Protein AF-A0A963ED07-F1 (afdb_monomer)

Foldseek 3Di:
DKWKWKAALPPQQTPDTDPVNCVVQVDDPVVSRVDHVCVFFVVDDPVRVNVVCVCQVVPVDQKDWDWGWTAHPVRDIFIKIKIWGWDDDPPDHIMIMIIIDGCVVVVVVVVVVVVVVVVQQDLDWDWDADPVQATQFTYPNVCVVVVDDGVRRHRHHPCVQDDPPDDPVVVVVQVVCCVPPVDDDDDDDGD

Secondary structure (DSSP, 8-state):
--EEEEE-TTT--EEEE-HHHHHHH---HHHHTT--HHHH-TT--HHHHHHHHHHHHTTS-S-EEEEEEEE-TTS-EEEEEEEEEEE--TTS--EEEEEEEE-HHHHHHHHHHHHHHHHHTSSS--EEE-TTS-EEEE-HHHHHHH---HHHHTTS-GGGG--TTS-HHHHHHHHHHHHHHS---------

Structure (mmCIF, N/CA/C/O backbone):
data_AF-A0A963ED07-F1
#
_entry.id   AF-A0A963ED07-F1
#
loop_
_atom_site.group_PDB
_atom_site.id
_atom_site.type_symbol
_atom_site.label_atom_id
_atom_site.label_alt_id
_atom_site.label_comp_id
_atom_site.label_asym_id
_atom_site.label_entity_id
_atom_site.label_seq_id
_atom_site.pdbx_PDB_ins_code
_atom_site.Cartn_x
_atom_site.Cartn_y
_atom_site.Cartn_z
_atom_site.occupancy
_atom_site.B_iso_or_equiv
_atom_site.auth_seq_id
_atom_site.auth_comp_id
_atom_site.auth_asym_id
_atom_site.auth_atom_id
_atom_site.pdbx_PDB_model_num
ATOM 1 N N . MET A 1 1 ? -12.516 2.487 -5.649 1.00 64.88 1 MET A N 1
ATOM 2 C CA . MET A 1 1 ? -13.365 3.190 -4.668 1.00 64.88 1 MET A CA 1
ATOM 3 C C . MET A 1 1 ? -12.489 3.410 -3.460 1.00 64.88 1 MET A C 1
ATOM 5 O O . MET A 1 1 ? -11.793 2.474 -3.087 1.00 64.88 1 MET A O 1
ATOM 9 N N . ASP A 1 2 ? -12.457 4.619 -2.923 1.00 86.62 2 ASP A N 1
ATOM 10 C CA . ASP A 1 2 ? -11.556 4.929 -1.817 1.00 86.62 2 ASP A CA 1
ATOM 11 C C . ASP A 1 2 ? -11.943 4.148 -0.561 1.00 86.62 2 ASP A C 1
ATOM 13 O O . ASP A 1 2 ? -13.135 3.975 -0.287 1.00 86.62 2 ASP A O 1
ATOM 17 N N . SER A 1 3 ? -10.954 3.663 0.190 1.00 97.25 3 SER A N 1
ATOM 18 C CA . SER A 1 3 ? -11.194 2.868 1.396 1.00 97.25 3 SER A CA 1
ATOM 19 C C . SER A 1 3 ? -11.060 3.747 2.629 1.00 97.25 3 SER A C 1
ATOM 21 O O . SER A 1 3 ? -10.014 4.350 2.856 1.00 97.25 3 SER A O 1
ATOM 23 N N . ILE A 1 4 ? -12.129 3.830 3.418 1.00 98.19 4 ILE A N 1
ATOM 24 C CA . ILE A 1 4 ? -12.178 4.643 4.635 1.00 98.19 4 ILE A CA 1
ATOM 25 C C . ILE A 1 4 ? -12.419 3.728 5.824 1.00 98.19 4 ILE A C 1
ATOM 27 O O . ILE A 1 4 ? -13.378 2.951 5.822 1.00 98.19 4 ILE A O 1
ATOM 31 N N . PHE A 1 5 ? -11.587 3.876 6.851 1.00 98.31 5 PHE A N 1
ATOM 32 C CA . PHE A 1 5 ? -11.759 3.211 8.135 1.00 98.31 5 PHE A CA 1
ATOM 33 C C . PHE A 1 5 ? -11.753 4.261 9.243 1.00 98.31 5 PHE A C 1
ATOM 35 O O . PHE A 1 5 ? -10.952 5.195 9.219 1.00 98.31 5 PHE A O 1
ATOM 42 N N . MET A 1 6 ? -12.622 4.098 10.236 1.00 98.31 6 MET A N 1
ATOM 43 C CA . MET A 1 6 ? -12.549 4.867 11.473 1.00 98.31 6 MET A CA 1
ATOM 44 C C . MET A 1 6 ? -12.528 3.926 12.665 1.00 98.31 6 MET A C 1
ATOM 46 O O . MET A 1 6 ? -13.272 2.939 12.710 1.00 98.31 6 MET A O 1
ATOM 50 N N . PHE A 1 7 ? -11.655 4.223 13.619 1.00 98.12 7 PHE A N 1
ATOM 51 C CA . PHE A 1 7 ? -11.459 3.383 14.789 1.00 98.12 7 PHE A CA 1
ATOM 52 C C . PHE A 1 7 ? -11.243 4.196 16.056 1.00 98.12 7 PHE A C 1
ATOM 54 O O . PHE A 1 7 ? -10.775 5.337 16.039 1.00 98.12 7 PHE A O 1
ATOM 61 N N . ASP A 1 8 ? -11.633 3.576 17.158 1.00 97.38 8 ASP A N 1
ATOM 62 C CA . ASP A 1 8 ? -11.578 4.148 18.491 1.00 97.38 8 ASP A CA 1
ATOM 63 C C . ASP A 1 8 ? -10.117 4.259 18.976 1.00 97.38 8 ASP A C 1
ATOM 65 O O . ASP A 1 8 ? -9.338 3.314 18.813 1.00 97.38 8 ASP A O 1
ATOM 69 N N . PRO A 1 9 ? -9.700 5.395 19.557 1.00 95.62 9 PRO A N 1
ATOM 70 C CA . PRO A 1 9 ? -8.303 5.625 19.904 1.00 95.62 9 PRO A CA 1
ATOM 71 C C . PRO A 1 9 ? -7.829 4.798 21.102 1.00 95.62 9 PRO A C 1
ATOM 73 O O . PRO A 1 9 ? -6.629 4.543 21.233 1.00 95.62 9 PRO A O 1
ATOM 76 N N . GLU A 1 10 ? -8.741 4.342 21.964 1.00 93.38 10 GLU A N 1
ATOM 77 C CA . GLU A 1 10 ? -8.400 3.548 23.139 1.00 93.38 10 GLU A CA 1
ATOM 78 C C . GLU A 1 10 ? -8.313 2.059 22.798 1.00 93.38 10 GLU A C 1
ATOM 80 O O . GLU A 1 10 ? -7.277 1.428 23.017 1.00 93.38 10 GLU A O 1
ATOM 85 N N . THR A 1 11 ? -9.366 1.506 22.211 1.00 96.06 11 THR A N 1
ATOM 86 C CA . THR A 1 11 ? -9.524 0.077 21.917 1.00 96.06 11 THR A CA 1
ATOM 87 C C . THR A 1 11 ? -8.963 -0.335 20.558 1.00 96.06 11 THR A C 1
ATOM 89 O O . THR A 1 11 ? -8.733 -1.522 20.334 1.00 96.06 11 THR A O 1
ATOM 92 N N . LEU A 1 12 ? -8.743 0.624 19.650 1.00 96.75 12 LEU A N 1
ATOM 93 C CA . LEU A 1 12 ? -8.421 0.414 18.231 1.00 96.75 12 LEU A CA 1
ATOM 94 C C . LEU A 1 12 ? -9.496 -0.328 17.437 1.00 96.75 12 LEU A C 1
ATOM 96 O O . LEU A 1 12 ? -9.247 -0.693 16.287 1.00 96.75 12 LEU A O 1
ATOM 100 N N . LYS A 1 13 ? -10.676 -0.569 18.014 1.00 97.94 13 LYS A N 1
ATOM 101 C CA . LYS A 1 13 ? -11.754 -1.236 17.292 1.00 97.94 13 LYS A CA 1
ATOM 102 C C . LYS A 1 13 ? -12.310 -0.322 16.218 1.00 97.94 13 LYS A C 1
ATOM 104 O O . LYS A 1 13 ? -12.558 0.861 16.468 1.00 97.94 13 LYS A O 1
ATOM 109 N N . PHE A 1 14 ? -12.533 -0.881 15.035 1.00 98.50 14 PHE A N 1
ATOM 110 C CA . PHE A 1 14 ? -13.292 -0.180 14.015 1.00 98.50 14 PHE A CA 1
ATOM 111 C C . PHE A 1 14 ? -14.728 0.017 14.493 1.00 98.50 14 PHE A C 1
ATOM 113 O O . PHE A 1 14 ? -15.356 -0.909 15.002 1.00 98.50 14 PHE A O 1
ATOM 120 N N . PHE A 1 15 ? -15.248 1.220 14.291 1.00 97.81 15 PHE A N 1
ATOM 121 C CA . PHE A 1 15 ? -16.669 1.524 14.477 1.00 97.81 15 PHE A CA 1
ATOM 122 C C . PHE A 1 15 ? -17.326 1.991 13.173 1.00 97.81 15 PHE A C 1
ATOM 124 O O . PHE A 1 15 ? -18.547 2.107 13.094 1.00 97.81 15 PHE A O 1
ATOM 131 N N . TYR A 1 16 ? -16.523 2.264 12.141 1.00 98.06 16 TYR A N 1
ATOM 132 C CA . TYR A 1 16 ? -17.004 2.579 10.806 1.00 98.06 16 TYR A CA 1
ATOM 133 C C . TYR A 1 16 ? -16.012 2.106 9.746 1.00 98.06 16 TYR A C 1
ATOM 135 O O . TYR A 1 16 ? -14.801 2.297 9.865 1.00 98.06 16 TYR A O 1
ATOM 143 N N . VAL A 1 17 ? -16.552 1.525 8.678 1.00 98.25 17 VAL A N 1
ATOM 144 C CA . VAL A 1 17 ? -15.843 1.220 7.436 1.00 98.25 17 VAL A CA 1
ATOM 145 C C . VAL A 1 17 ? -16.786 1.480 6.273 1.00 98.25 17 VAL A C 1
ATOM 147 O O . VAL A 1 17 ? -17.980 1.184 6.362 1.00 98.25 17 VAL A O 1
ATOM 150 N N . ASN A 1 18 ? -16.275 2.034 5.178 1.00 97.75 18 ASN A N 1
ATOM 151 C CA . ASN A 1 18 ? -17.092 2.201 3.981 1.00 97.75 18 ASN A CA 1
ATOM 152 C C . ASN A 1 18 ? -17.094 0.928 3.110 1.00 97.75 18 ASN A C 1
ATOM 154 O O . ASN A 1 18 ? -16.378 -0.044 3.359 1.00 97.75 18 ASN A O 1
ATOM 158 N N . GLN A 1 19 ? -17.901 0.938 2.046 1.00 97.38 19 GLN A N 1
ATOM 159 C CA . GLN A 1 19 ? -17.969 -0.181 1.103 1.00 97.38 19 GLN A CA 1
ATOM 160 C C . GLN A 1 19 ? -16.626 -0.457 0.410 1.00 97.38 19 GLN A C 1
ATOM 162 O O . GLN A 1 19 ? -16.290 -1.622 0.205 1.00 97.38 19 GLN A O 1
ATOM 167 N N . GLY A 1 20 ? -15.855 0.590 0.091 1.00 97.19 20 GLY A N 1
ATOM 168 C CA . GLY A 1 20 ? -14.522 0.457 -0.503 1.00 97.19 20 GLY A CA 1
ATOM 169 C C . GLY A 1 20 ? -13.573 -0.336 0.395 1.00 97.19 20 GLY A C 1
ATOM 170 O O . GLY A 1 20 ? -12.994 -1.321 -0.052 1.00 97.19 20 GLY A O 1
ATOM 171 N N . ALA A 1 21 ? -13.521 0.008 1.684 1.00 97.62 21 ALA A N 1
ATOM 172 C CA . ALA A 1 21 ? -12.741 -0.700 2.691 1.00 97.62 21 ALA A CA 1
ATOM 173 C C . ALA A 1 21 ? -13.137 -2.179 2.793 1.00 97.62 21 ALA A C 1
ATOM 175 O O . ALA A 1 21 ? -12.273 -3.052 2.731 1.00 97.62 21 ALA A O 1
ATOM 176 N N . MET A 1 22 ? -14.437 -2.486 2.874 1.00 97.62 22 MET A N 1
ATOM 177 C CA . MET A 1 22 ? -14.906 -3.879 2.923 1.00 97.62 22 MET A CA 1
ATOM 178 C C . MET A 1 22 ? -14.526 -4.672 1.668 1.00 97.62 22 MET A C 1
ATOM 180 O O . MET A 1 22 ? -14.114 -5.823 1.776 1.00 97.62 22 MET A O 1
ATOM 184 N N . GLN A 1 23 ? -14.625 -4.067 0.482 1.00 96.81 23 GLN A N 1
ATOM 185 C CA . GLN A 1 23 ? -14.197 -4.700 -0.769 1.00 96.81 23 GLN A CA 1
ATOM 186 C C . GLN A 1 23 ? -12.681 -4.908 -0.818 1.00 96.81 23 GLN A C 1
ATOM 188 O O . GLN A 1 23 ? -12.229 -5.937 -1.312 1.00 96.81 23 GLN A O 1
ATOM 193 N N . GLN A 1 24 ? -11.907 -3.960 -0.286 1.00 96.25 24 GLN A N 1
ATOM 194 C CA . GLN A 1 24 ? -10.451 -4.040 -0.241 1.00 96.25 24 GLN A CA 1
ATOM 195 C C . GLN A 1 24 ? -9.970 -5.175 0.665 1.00 96.25 24 GLN A C 1
ATOM 197 O O . GLN A 1 24 ? -9.063 -5.898 0.276 1.00 96.25 24 GLN A O 1
ATOM 202 N N . VAL A 1 25 ? -10.547 -5.356 1.860 1.00 97.19 25 VAL A N 1
ATOM 203 C CA . VAL A 1 25 ? -10.058 -6.368 2.821 1.00 97.19 25 VAL A CA 1
ATOM 204 C C . VAL A 1 25 ? -10.880 -7.661 2.853 1.00 97.19 25 VAL A C 1
ATOM 206 O O . VAL A 1 25 ? -10.418 -8.664 3.394 1.00 97.19 25 VAL A O 1
ATOM 209 N N . GLY A 1 26 ? -12.072 -7.681 2.257 1.00 97.75 26 GLY A N 1
ATOM 210 C CA . GLY A 1 26 ? -12.900 -8.883 2.094 1.00 97.75 26 GLY A CA 1
ATOM 211 C C . GLY A 1 26 ? -13.647 -9.350 3.341 1.00 97.75 26 GLY A C 1
ATOM 212 O O . GLY A 1 26 ? -14.193 -10.456 3.349 1.00 97.75 26 GLY A O 1
ATOM 213 N N . TYR A 1 27 ? -13.655 -8.546 4.400 1.00 98.25 27 TYR A N 1
ATOM 214 C CA . TYR A 1 27 ? -14.428 -8.807 5.611 1.00 98.25 27 TYR A CA 1
ATOM 215 C C . TYR A 1 27 ? -15.801 -8.146 5.514 1.00 98.25 27 TYR A C 1
ATOM 217 O O . TYR A 1 27 ? -15.957 -7.070 4.933 1.00 98.25 27 TYR A O 1
ATOM 225 N N . SER A 1 28 ? -16.803 -8.800 6.096 1.00 98.19 28 SER A N 1
ATOM 226 C CA . SER A 1 28 ? -18.133 -8.208 6.249 1.00 98.19 28 SER A CA 1
ATOM 227 C C . SER A 1 28 ? -18.112 -7.053 7.254 1.00 98.19 28 SER A C 1
ATOM 229 O O . SER A 1 28 ? -17.201 -6.951 8.077 1.00 98.19 28 SER A O 1
ATOM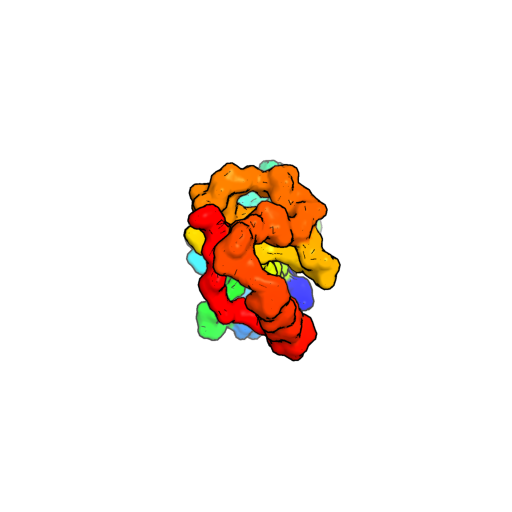 231 N N . PHE A 1 29 ? -19.136 -6.197 7.217 1.00 97.88 29 PHE A N 1
ATOM 232 C CA . PHE A 1 29 ? -19.271 -5.094 8.169 1.00 97.88 29 PHE A CA 1
ATOM 233 C C . PHE A 1 29 ? -19.230 -5.589 9.624 1.00 97.88 29 PHE A C 1
ATOM 235 O O . PHE A 1 29 ? -18.446 -5.079 10.420 1.00 97.88 29 PHE A O 1
ATOM 242 N N . ASP A 1 30 ? -20.005 -6.629 9.946 1.00 98.19 30 ASP A N 1
ATOM 243 C CA . ASP A 1 30 ? -20.092 -7.182 11.304 1.00 98.19 30 ASP A CA 1
ATOM 244 C C . ASP A 1 30 ? -18.748 -7.723 11.805 1.00 98.19 30 ASP A C 1
ATOM 246 O O . ASP A 1 30 ? -18.384 -7.516 12.963 1.00 98.19 30 ASP A O 1
ATOM 250 N N . GLU A 1 31 ? -17.980 -8.374 10.926 1.00 98.31 31 GLU A N 1
ATOM 251 C CA . GLU A 1 31 ? -16.619 -8.813 11.241 1.00 98.31 31 GLU A CA 1
ATOM 252 C C . GLU A 1 31 ? -15.710 -7.610 11.497 1.00 98.31 31 GLU A C 1
ATOM 254 O O . GLU A 1 31 ? -15.028 -7.571 12.520 1.00 98.31 31 GLU A O 1
ATOM 259 N N . MET A 1 32 ? -15.752 -6.599 10.621 1.00 98.31 32 MET A N 1
ATOM 260 C CA . MET A 1 32 ? -14.931 -5.396 10.755 1.00 98.31 32 MET A CA 1
ATOM 261 C C . MET A 1 32 ? -15.184 -4.669 12.077 1.00 98.31 32 MET A C 1
ATOM 263 O O . MET A 1 32 ? -14.223 -4.250 12.714 1.00 98.31 32 MET A O 1
ATOM 267 N N . MET A 1 33 ? -16.430 -4.585 12.553 1.00 98.25 33 MET A N 1
ATOM 268 C CA . MET A 1 33 ? -16.757 -3.944 13.841 1.00 98.25 33 MET A CA 1
ATOM 269 C C . MET A 1 33 ? -16.190 -4.681 15.068 1.00 98.25 33 MET A C 1
ATOM 271 O O . MET A 1 33 ? -16.155 -4.136 16.172 1.00 98.25 33 MET A O 1
ATOM 275 N N . GLN A 1 34 ? -15.734 -5.927 14.907 1.00 97.94 34 GLN A N 1
ATOM 276 C CA . GLN A 1 34 ? -15.029 -6.681 15.950 1.00 97.94 34 GLN A CA 1
ATOM 277 C C . GLN A 1 34 ? -13.511 -6.689 15.767 1.00 97.94 34 GLN A C 1
ATOM 279 O O . GLN A 1 34 ? -12.798 -7.281 16.582 1.00 97.94 34 GLN A O 1
ATOM 284 N N . MET A 1 35 ? -13.016 -6.033 14.721 1.00 98.06 35 MET A N 1
ATOM 285 C CA . MET A 1 35 ? -11.613 -6.022 14.346 1.00 98.06 35 MET A CA 1
ATOM 286 C C . MET A 1 35 ? -10.930 -4.694 14.673 1.00 98.06 35 MET A C 1
ATOM 288 O O . MET A 1 35 ? -11.558 -3.673 14.949 1.00 98.06 35 MET A O 1
ATOM 292 N N . THR A 1 36 ? -9.606 -4.734 14.613 1.00 97.75 36 THR A N 1
ATOM 293 C CA . THR A 1 36 ? -8.686 -3.607 14.748 1.00 97.75 36 THR A CA 1
ATOM 294 C C . THR A 1 36 ? -7.777 -3.535 13.515 1.00 97.75 36 THR A C 1
ATOM 296 O O . THR A 1 36 ? -7.615 -4.549 12.820 1.00 97.75 36 THR A O 1
ATOM 299 N N . PRO A 1 37 ? -7.114 -2.392 13.251 1.00 97.31 37 PRO A N 1
ATOM 300 C CA . PRO A 1 37 ? -6.118 -2.281 12.186 1.00 97.31 37 PRO A CA 1
ATOM 301 C C . PRO A 1 37 ? -5.051 -3.383 12.210 1.00 97.31 37 PRO A C 1
ATOM 303 O O . PRO A 1 37 ? -4.666 -3.876 11.155 1.00 97.31 37 PRO A O 1
ATOM 306 N N . LEU A 1 38 ? -4.645 -3.850 13.394 1.00 96.31 38 LEU A N 1
ATOM 307 C CA . LEU A 1 38 ? -3.615 -4.884 13.566 1.00 96.31 38 LEU A CA 1
ATOM 308 C C . LEU A 1 38 ? -3.988 -6.238 12.941 1.00 96.31 38 LEU A C 1
ATOM 310 O O . LEU A 1 38 ? -3.113 -7.016 12.576 1.00 96.31 38 LEU A O 1
ATOM 314 N N . GLN A 1 39 ? -5.282 -6.539 12.791 1.00 96.38 39 GLN A N 1
ATOM 315 C CA . GLN A 1 39 ? -5.728 -7.793 12.167 1.00 96.38 39 GLN A CA 1
ATOM 316 C C . GLN A 1 39 ? -5.673 -7.746 10.637 1.00 96.38 39 GLN A C 1
ATOM 318 O O . GLN A 1 39 ? -5.602 -8.797 10.000 1.00 96.38 39 GLN A O 1
ATOM 323 N N . ILE A 1 40 ? -5.689 -6.547 10.049 1.00 96.44 40 ILE A N 1
ATOM 324 C CA . ILE A 1 40 ? -5.541 -6.352 8.603 1.00 96.44 40 ILE A CA 1
ATOM 325 C C . ILE A 1 40 ? -4.133 -5.882 8.224 1.00 96.44 40 ILE A C 1
ATOM 327 O O . ILE A 1 40 ? -3.756 -6.042 7.074 1.00 96.44 40 ILE A O 1
ATOM 331 N N . GLN A 1 41 ? -3.333 -5.362 9.158 1.00 94.19 41 GLN A N 1
ATOM 332 C CA . GLN A 1 41 ? -1.972 -4.871 8.924 1.00 94.19 41 GLN A CA 1
ATOM 333 C C . GLN A 1 41 ? -0.936 -5.742 9.644 1.00 94.19 41 GLN A C 1
ATOM 335 O O . GLN A 1 41 ? -0.565 -5.443 10.777 1.00 94.19 41 GLN A O 1
ATOM 340 N N . PRO A 1 42 ? -0.429 -6.811 9.004 1.00 89.94 42 PRO A N 1
ATOM 341 C CA . PRO A 1 42 ? 0.474 -7.760 9.654 1.00 89.94 42 PRO A CA 1
ATOM 342 C C . PRO A 1 42 ? 1.878 -7.206 9.936 1.00 89.94 42 PRO A C 1
ATOM 344 O O . PRO A 1 42 ? 2.658 -7.874 10.604 1.00 89.94 42 PRO A O 1
ATOM 347 N N . GLU A 1 43 ? 2.224 -6.040 9.388 1.00 92.19 43 GLU A N 1
ATOM 348 C CA . GLU A 1 43 ? 3.549 -5.426 9.543 1.00 92.19 43 GLU A CA 1
ATOM 349 C C . GLU A 1 43 ? 3.735 -4.703 10.876 1.00 92.19 43 GLU A C 1
ATOM 351 O O . GLU A 1 43 ? 4.864 -4.375 11.221 1.00 92.19 43 GLU A O 1
ATOM 356 N N . PHE A 1 44 ? 2.654 -4.448 11.614 1.00 90.94 44 PHE A N 1
ATOM 357 C CA . PHE A 1 44 ? 2.723 -3.763 12.896 1.00 90.94 44 PHE A CA 1
ATOM 358 C C . PHE A 1 44 ? 2.352 -4.709 14.027 1.00 90.94 44 PHE A C 1
ATOM 360 O O . PHE A 1 44 ? 1.324 -5.388 13.979 1.00 90.94 44 PHE A O 1
ATOM 367 N N . ASP A 1 45 ? 3.146 -4.683 15.092 1.00 93.38 45 ASP A N 1
ATOM 368 C CA . ASP A 1 45 ? 2.671 -5.140 16.389 1.00 93.38 45 ASP A CA 1
ATOM 369 C C . ASP A 1 45 ? 1.896 -4.025 17.119 1.00 93.38 45 ASP A C 1
ATOM 371 O O . ASP A 1 45 ? 1.859 -2.857 16.710 1.00 93.38 45 ASP A O 1
ATOM 375 N N . ALA A 1 46 ? 1.241 -4.391 18.222 1.00 91.75 46 ALA A N 1
ATOM 376 C CA . ALA A 1 46 ? 0.436 -3.452 18.993 1.00 91.75 46 ALA A CA 1
ATOM 377 C C . ALA A 1 46 ? 1.260 -2.301 19.597 1.00 91.75 46 ALA A C 1
ATOM 379 O O . ALA A 1 46 ? 0.749 -1.188 19.714 1.00 91.75 46 ALA A O 1
ATOM 380 N N . ILE A 1 47 ? 2.515 -2.548 19.983 1.00 93.69 47 ILE A N 1
ATOM 381 C CA . ILE A 1 47 ? 3.382 -1.565 20.642 1.00 93.69 47 ILE A CA 1
ATOM 382 C C . ILE A 1 47 ? 3.835 -0.521 19.622 1.00 93.69 47 ILE A C 1
ATOM 384 O O . ILE A 1 47 ? 3.703 0.682 19.861 1.00 93.69 47 ILE A O 1
ATOM 388 N N . GLU A 1 48 ? 4.328 -0.972 18.472 1.00 92.81 48 GLU A N 1
ATOM 389 C CA . GLU A 1 48 ? 4.770 -0.122 17.372 1.00 92.81 48 GLU A CA 1
ATOM 390 C C . GLU A 1 48 ? 3.621 0.717 16.823 1.00 92.81 48 GLU A C 1
ATOM 392 O O . GLU A 1 48 ? 3.759 1.937 16.682 1.00 92.81 48 GLU A O 1
ATOM 397 N N . PHE A 1 49 ? 2.460 0.095 16.591 1.00 94.69 49 PHE A N 1
ATOM 398 C CA . PHE A 1 49 ? 1.279 0.814 16.128 1.00 94.69 49 PHE A CA 1
ATOM 399 C C . PHE A 1 49 ? 0.847 1.876 17.140 1.00 94.69 49 PHE A C 1
ATOM 401 O O . PHE A 1 49 ? 0.603 3.023 16.762 1.00 94.69 49 PHE A O 1
ATOM 408 N N . ARG A 1 50 ? 0.819 1.542 18.440 1.00 94.94 50 ARG A N 1
ATOM 409 C CA . ARG A 1 50 ? 0.417 2.496 19.482 1.00 94.94 50 ARG A CA 1
ATOM 410 C C . ARG A 1 50 ? 1.384 3.667 19.593 1.00 94.94 50 ARG A C 1
ATOM 412 O O . ARG A 1 50 ? 0.949 4.812 19.671 1.00 94.94 50 ARG A O 1
ATOM 419 N N . LYS A 1 51 ? 2.691 3.399 19.534 1.00 93.12 51 LYS A N 1
ATOM 420 C CA . LYS A 1 51 ? 3.722 4.443 19.498 1.00 93.12 51 LYS A CA 1
ATOM 421 C C . LYS A 1 51 ? 3.527 5.375 18.303 1.00 93.12 51 LYS A C 1
ATOM 423 O O . LYS A 1 51 ? 3.666 6.585 18.455 1.00 93.12 51 LYS A O 1
ATOM 428 N N . LYS A 1 52 ? 3.196 4.817 17.137 1.00 92.25 52 LYS A N 1
ATOM 429 C CA . LYS A 1 52 ? 2.978 5.577 15.906 1.00 92.25 52 LYS A CA 1
ATOM 430 C C . LYS A 1 52 ? 1.754 6.487 16.016 1.00 92.25 52 LYS A C 1
ATOM 432 O O . LYS A 1 52 ? 1.873 7.684 15.789 1.00 92.25 52 LYS A O 1
ATOM 437 N N . VAL A 1 53 ? 0.604 5.958 16.437 1.00 94.62 53 VAL A N 1
ATOM 438 C CA . VAL A 1 53 ? -0.626 6.763 16.546 1.00 94.62 53 VAL A CA 1
ATOM 439 C C . VAL A 1 53 ? -0.612 7.744 17.723 1.00 94.62 53 VAL A C 1
ATOM 441 O O . VAL A 1 53 ? -1.269 8.779 17.653 1.00 94.62 53 VAL A O 1
ATOM 444 N N . ASN A 1 54 ? 0.180 7.491 18.772 1.00 94.19 54 ASN A N 1
ATOM 445 C CA . ASN A 1 54 ? 0.347 8.431 19.885 1.00 94.19 54 ASN A CA 1
ATOM 446 C C . ASN A 1 54 ? 0.911 9.788 19.438 1.00 94.19 54 ASN A C 1
ATOM 448 O O . ASN A 1 54 ? 0.528 10.794 20.023 1.00 94.19 54 ASN A O 1
ATOM 452 N N . GLN A 1 55 ? 1.733 9.837 18.383 1.00 93.25 55 GLN A N 1
ATOM 453 C CA . GLN A 1 55 ? 2.256 11.095 17.817 1.00 93.25 55 GLN A CA 1
ATOM 454 C C . GLN A 1 55 ? 1.139 12.010 17.284 1.00 93.25 55 GLN A C 1
ATOM 456 O O . GLN A 1 55 ? 1.286 13.231 17.254 1.00 93.25 55 GLN A O 1
ATOM 461 N N . LEU A 1 56 ? 0.012 11.420 16.870 1.00 94.56 56 LEU A N 1
ATOM 462 C CA . LEU A 1 56 ? -1.176 12.160 16.444 1.00 94.56 56 LEU A CA 1
ATOM 463 C C . LEU A 1 56 ? -1.992 12.655 17.645 1.00 94.56 56 LEU A C 1
ATOM 465 O O . LEU A 1 56 ? -2.516 13.765 17.625 1.00 94.56 56 LEU A O 1
ATOM 469 N N . ILE A 1 57 ? -2.085 11.845 18.704 1.00 93.44 57 ILE A N 1
ATOM 470 C CA . ILE A 1 57 ? -2.826 12.193 19.927 1.00 93.44 57 ILE A CA 1
ATOM 471 C C . ILE A 1 57 ? -2.128 13.333 20.676 1.00 93.44 57 ILE A C 1
ATOM 473 O O . ILE A 1 57 ? -2.791 14.261 21.133 1.00 93.44 57 ILE A O 1
ATOM 477 N N . THR A 1 58 ? -0.795 13.291 20.777 1.00 91.88 58 THR A N 1
ATOM 478 C CA . THR A 1 58 ? 0.007 14.350 21.414 1.00 91.88 58 THR A CA 1
ATOM 479 C C . THR A 1 58 ? 0.080 15.631 20.581 1.00 91.88 58 THR A C 1
ATOM 481 O O . THR A 1 58 ? 0.649 16.616 21.043 1.00 91.88 58 THR A O 1
ATOM 484 N N . GLN A 1 59 ? -0.514 15.637 19.380 1.00 83.19 59 GLN A N 1
ATOM 485 C CA . GLN A 1 59 ? -0.470 16.732 18.406 1.00 83.19 59 GLN A CA 1
ATOM 486 C C . GLN A 1 59 ? 0.955 17.127 17.983 1.00 83.19 59 GLN A C 1
ATOM 488 O O . GLN A 1 59 ? 1.168 18.221 17.463 1.00 83.19 59 GLN A O 1
ATOM 493 N N . GLU A 1 60 ? 1.932 16.229 18.148 1.00 84.62 60 GLU A N 1
ATOM 494 C CA . GLU A 1 60 ? 3.264 16.387 17.549 1.00 84.62 60 GLU A CA 1
ATOM 495 C C . GLU A 1 60 ? 3.171 16.397 16.020 1.00 84.62 60 GLU A C 1
ATOM 497 O O . GLU A 1 60 ? 3.933 17.091 15.344 1.00 84.62 60 GLU A O 1
ATOM 502 N N . GLN A 1 61 ? 2.213 15.643 15.476 1.00 88.19 61 GLN A N 1
ATOM 503 C CA . GLN A 1 61 ? 1.869 15.628 14.062 1.00 88.19 61 GLN A CA 1
ATOM 504 C C . GLN A 1 61 ? 0.356 15.735 13.878 1.00 88.19 61 GLN A C 1
ATOM 506 O O . GLN A 1 61 ? -0.422 15.141 14.620 1.00 88.19 61 GLN A O 1
ATOM 511 N N . SER A 1 62 ? -0.071 16.472 12.853 1.00 89.88 62 SER A N 1
ATOM 512 C CA . SER A 1 62 ? -1.492 16.608 12.507 1.00 89.88 62 SER A CA 1
ATOM 513 C C . SER A 1 62 ? -2.034 15.413 11.719 1.00 89.88 62 SER A C 1
ATOM 515 O O . SER A 1 62 ? -3.236 15.158 11.743 1.00 89.88 62 SER A O 1
ATOM 517 N N . SER A 1 63 ? -1.166 14.692 11.007 1.00 95.75 63 SER A N 1
ATOM 518 C CA . SER A 1 63 ? -1.498 13.500 10.225 1.00 95.75 63 SER A CA 1
ATOM 519 C C . SER A 1 63 ? -0.247 12.665 9.945 1.00 95.75 63 SER A C 1
ATOM 521 O O . SER A 1 63 ? 0.875 13.158 10.050 1.00 95.75 63 SER A O 1
ATOM 523 N N . LEU A 1 64 ? -0.455 11.405 9.572 1.00 95.31 64 LEU A N 1
ATOM 524 C CA . LEU A 1 64 ? 0.572 10.464 9.142 1.00 95.31 64 LEU A CA 1
ATOM 525 C C . LEU A 1 64 ? 0.236 9.958 7.742 1.00 95.31 64 LEU A C 1
ATOM 527 O O . LEU A 1 64 ? -0.896 9.561 7.493 1.00 95.31 64 LEU A O 1
ATOM 531 N N . THR A 1 65 ? 1.226 9.910 6.851 1.00 96.44 65 THR A N 1
ATOM 532 C CA . THR A 1 65 ? 1.124 9.205 5.562 1.00 96.44 65 THR A CA 1
ATOM 533 C C . THR A 1 65 ? 2.249 8.190 5.466 1.00 96.44 65 THR A C 1
ATOM 535 O O . THR A 1 65 ? 3.405 8.534 5.709 1.00 96.44 65 THR A O 1
ATOM 538 N N . PHE A 1 66 ? 1.929 6.934 5.166 1.00 95.19 66 PHE A N 1
ATOM 539 C CA . PHE A 1 66 ? 2.928 5.875 5.044 1.00 95.19 66 PHE A CA 1
ATOM 540 C C . PHE A 1 66 ? 2.443 4.729 4.161 1.00 95.19 66 PHE A C 1
ATOM 542 O O . PHE A 1 66 ? 1.252 4.431 4.115 1.00 95.19 66 PHE A O 1
ATOM 549 N N . GLU A 1 67 ? 3.379 4.042 3.512 1.00 95.62 67 GLU A N 1
ATOM 550 C CA . GLU A 1 67 ? 3.087 2.766 2.862 1.00 95.62 67 GLU A CA 1
ATOM 551 C C . GLU A 1 67 ? 3.047 1.631 3.891 1.00 95.62 67 GLU A C 1
ATOM 553 O O . GLU A 1 67 ? 3.808 1.625 4.862 1.00 95.62 67 GLU A O 1
ATOM 558 N N . ALA A 1 68 ? 2.144 0.682 3.674 1.00 95.31 68 ALA A N 1
ATOM 559 C CA . ALA A 1 68 ? 1.990 -0.525 4.471 1.00 95.31 68 ALA A CA 1
ATOM 560 C C . ALA A 1 68 ? 1.397 -1.653 3.618 1.00 95.31 68 ALA A C 1
ATOM 562 O O . ALA A 1 68 ? 1.056 -1.482 2.446 1.00 95.31 68 ALA A O 1
ATOM 563 N N . ILE A 1 69 ? 1.227 -2.811 4.234 1.00 95.94 69 ILE A N 1
ATOM 564 C CA . ILE A 1 69 ? 0.535 -3.954 3.666 1.00 95.94 69 ILE A CA 1
ATOM 565 C C . ILE A 1 69 ? -0.779 -4.186 4.406 1.00 95.94 69 ILE A C 1
ATOM 567 O O . ILE A 1 69 ? -0.820 -4.284 5.632 1.00 95.94 69 ILE A O 1
ATOM 571 N N . HIS A 1 70 ? -1.856 -4.337 3.639 1.00 97.06 70 HIS A N 1
ATOM 572 C CA . HIS A 1 70 ? -3.110 -4.920 4.101 1.00 97.06 70 HIS A CA 1
ATOM 573 C C . HIS A 1 70 ? -3.180 -6.402 3.732 1.00 97.06 70 HIS A C 1
ATOM 575 O O . HIS A 1 70 ? -2.725 -6.825 2.670 1.00 97.06 70 HIS A O 1
ATOM 581 N N . ARG A 1 71 ? -3.774 -7.208 4.607 1.00 97.56 71 ARG A N 1
ATOM 582 C CA . ARG A 1 71 ? -4.062 -8.623 4.386 1.00 97.56 71 ARG A CA 1
ATOM 583 C C . ARG A 1 71 ? -5.563 -8.797 4.199 1.00 97.56 71 ARG A C 1
ATOM 585 O O . ARG A 1 71 ? -6.340 -8.631 5.138 1.00 97.56 71 ARG A O 1
ATOM 592 N N . HIS A 1 72 ? -5.956 -9.176 2.992 1.00 97.56 72 HIS A N 1
ATOM 593 C CA . HIS A 1 72 ? -7.328 -9.553 2.685 1.00 97.56 72 HIS A CA 1
ATOM 594 C C . HIS A 1 72 ? -7.699 -10.867 3.400 1.00 97.56 72 HIS A C 1
ATOM 596 O O . HIS A 1 72 ? -6.839 -11.715 3.650 1.00 97.56 72 HIS A O 1
ATOM 602 N N . LYS A 1 73 ? -8.987 -11.079 3.691 1.00 97.69 73 LYS A N 1
ATOM 603 C CA . LYS A 1 73 ? -9.527 -12.265 4.387 1.00 97.69 73 LYS A CA 1
ATOM 604 C C . LYS A 1 73 ? -9.098 -13.604 3.776 1.00 97.69 73 LYS A C 1
ATOM 606 O O . LYS A 1 73 ? -8.869 -14.573 4.489 1.00 97.69 73 LYS A O 1
ATOM 611 N N . ASN A 1 74 ? -8.958 -13.657 2.453 1.00 97.19 74 ASN A N 1
ATOM 612 C CA . ASN A 1 74 ? -8.473 -14.838 1.722 1.00 97.19 74 ASN A CA 1
ATOM 613 C C . ASN A 1 74 ? -6.942 -15.057 1.801 1.00 97.19 74 ASN A C 1
ATOM 615 O O . ASN A 1 74 ? -6.432 -15.972 1.165 1.00 97.19 74 ASN A O 1
ATOM 619 N N . GLY A 1 75 ? -6.208 -14.210 2.528 1.00 95.31 75 GLY A N 1
ATOM 620 C CA . GLY A 1 75 ? -4.755 -14.275 2.694 1.00 95.31 75 GLY A CA 1
ATOM 621 C C . GLY A 1 75 ? -3.942 -13.427 1.712 1.00 95.31 75 GLY A C 1
ATOM 622 O O . GLY A 1 75 ? -2.740 -13.271 1.929 1.00 95.31 75 GLY A O 1
ATOM 623 N N . THR A 1 76 ? -4.566 -12.855 0.675 1.00 95.25 76 THR A N 1
ATOM 624 C CA . THR A 1 76 ? -3.875 -12.009 -0.315 1.00 95.25 76 THR A CA 1
ATOM 625 C C . THR A 1 76 ? -3.326 -10.747 0.340 1.00 95.25 76 THR A C 1
ATOM 627 O O . THR A 1 76 ? -3.958 -10.151 1.212 1.00 95.25 76 THR A O 1
ATOM 630 N N . ILE A 1 77 ? -2.138 -10.348 -0.097 1.00 95.50 77 ILE A N 1
ATOM 631 C CA . ILE A 1 77 ? -1.441 -9.153 0.358 1.00 95.50 77 ILE A CA 1
ATOM 632 C C . ILE A 1 77 ? -1.711 -8.009 -0.614 1.00 95.50 77 ILE A C 1
ATOM 634 O O . ILE A 1 77 ? -1.518 -8.163 -1.818 1.00 95.50 77 ILE A O 1
ATOM 638 N N . ILE A 1 78 ? -2.138 -6.872 -0.077 1.00 96.12 78 ILE A N 1
ATOM 639 C CA . ILE A 1 78 ? -2.473 -5.666 -0.827 1.00 96.12 78 ILE A CA 1
ATOM 640 C C . ILE A 1 78 ? -1.538 -4.556 -0.344 1.00 96.12 78 ILE A C 1
ATOM 642 O O . ILE A 1 78 ? -1.642 -4.144 0.815 1.00 96.12 78 ILE A O 1
ATOM 646 N N . PRO A 1 79 ? -0.593 -4.086 -1.172 1.00 96.44 79 PRO A N 1
ATOM 647 C CA . PRO A 1 79 ? 0.196 -2.917 -0.829 1.00 96.44 79 PRO A CA 1
ATOM 648 C C . PRO A 1 79 ? -0.712 -1.686 -0.827 1.00 96.44 79 PRO A C 1
ATOM 650 O O . PRO A 1 79 ? -1.469 -1.451 -1.772 1.00 96.44 79 PRO A O 1
ATOM 653 N N . VAL A 1 80 ? -0.623 -0.892 0.233 1.00 96.94 80 VAL A N 1
ATOM 654 C CA . 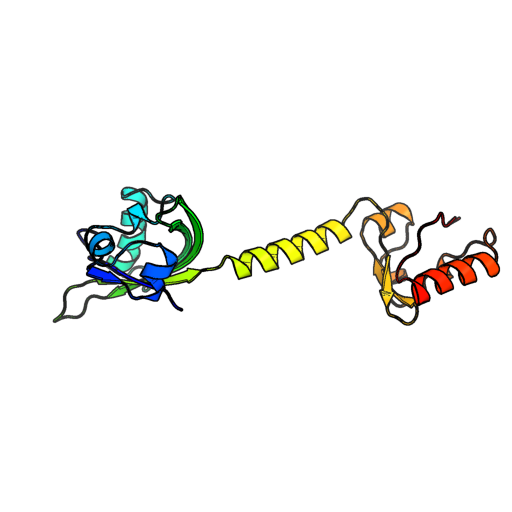VAL A 1 80 ? -1.454 0.294 0.415 1.00 96.94 80 VAL A CA 1
ATOM 655 C C . VAL A 1 80 ? -0.634 1.499 0.844 1.00 96.94 80 VAL A C 1
ATOM 657 O O . VAL A 1 80 ? 0.388 1.374 1.515 1.00 96.94 80 VAL A O 1
ATOM 660 N N . GLU A 1 81 ? -1.127 2.678 0.501 1.00 97.31 81 GLU A N 1
ATOM 661 C CA . GLU A 1 81 ? -0.730 3.936 1.119 1.00 97.31 81 GLU A CA 1
ATOM 662 C C . GLU A 1 81 ? -1.827 4.351 2.100 1.00 97.31 81 GLU A C 1
ATOM 664 O O . GLU A 1 81 ? -3.013 4.370 1.762 1.00 97.31 81 GLU A O 1
ATOM 669 N N . VAL A 1 82 ? -1.437 4.614 3.343 1.00 97.06 82 VAL A N 1
ATOM 670 C CA . VAL A 1 82 ? -2.339 4.938 4.445 1.00 97.06 82 VAL A CA 1
ATOM 671 C C . VAL A 1 82 ? -2.111 6.383 4.839 1.00 97.06 82 VAL A C 1
ATOM 673 O O . VAL A 1 82 ? -1.035 6.733 5.323 1.00 97.06 82 VAL A O 1
ATOM 676 N N . PHE A 1 83 ? -3.148 7.197 4.690 1.00 97.75 83 PHE A N 1
ATOM 677 C CA . PHE A 1 83 ? -3.270 8.484 5.355 1.00 97.75 83 PHE A CA 1
ATOM 678 C C . PHE A 1 83 ? -4.071 8.292 6.644 1.00 97.75 83 PHE A C 1
ATOM 680 O O . PHE A 1 83 ? -5.133 7.671 6.624 1.00 97.75 83 PHE A O 1
ATOM 687 N N . LEU A 1 84 ? -3.574 8.804 7.767 1.00 97.56 84 LEU A N 1
ATOM 688 C CA . LEU A 1 84 ? -4.175 8.650 9.088 1.00 97.56 84 LEU A CA 1
ATOM 689 C C . LEU A 1 84 ? -4.197 9.985 9.829 1.00 97.56 84 LEU A C 1
ATOM 691 O O . LEU A 1 84 ? -3.175 10.662 9.935 1.00 97.56 84 LEU A O 1
ATOM 695 N N . GLN A 1 85 ? -5.345 10.320 10.409 1.00 97.56 85 GLN A N 1
ATOM 696 C CA . GLN A 1 85 ? -5.535 11.521 11.213 1.00 97.56 85 GLN A CA 1
ATOM 697 C C . GLN A 1 85 ? -6.270 11.198 12.516 1.00 97.56 85 GLN A C 1
ATOM 699 O O . GLN A 1 85 ? -7.141 10.331 12.547 1.00 97.56 85 GLN A O 1
ATOM 704 N N . TYR A 1 86 ? -5.926 11.915 13.586 1.00 97.50 86 TYR A N 1
ATOM 705 C CA . TYR A 1 86 ? -6.672 11.919 14.843 1.00 97.50 86 TYR A CA 1
ATOM 706 C C . TYR A 1 86 ? -7.625 13.117 14.880 1.00 97.50 86 TYR A C 1
ATOM 708 O O . TYR A 1 86 ? -7.212 14.247 14.615 1.00 97.50 86 TYR A O 1
ATOM 716 N N . ILE A 1 87 ? -8.893 12.877 15.207 1.00 95.31 87 ILE A N 1
ATOM 717 C CA . ILE A 1 87 ? -9.937 13.900 15.299 1.00 95.31 87 ILE A CA 1
ATOM 718 C C . ILE A 1 87 ? -10.575 13.806 16.684 1.00 95.31 87 ILE A C 1
ATOM 720 O O . ILE A 1 87 ? -11.083 12.754 17.056 1.00 95.31 87 ILE A O 1
ATOM 724 N N . ALA A 1 88 ? -10.564 14.905 17.442 1.00 94.25 88 ALA A N 1
ATOM 725 C CA . ALA A 1 88 ? -11.146 14.989 18.785 1.00 94.25 88 ALA A CA 1
ATOM 726 C C . ALA A 1 88 ? -11.964 16.286 18.948 1.00 94.25 88 ALA A C 1
ATOM 728 O O . ALA A 1 88 ? -11.458 17.272 19.492 1.00 94.25 88 ALA A O 1
ATOM 729 N N . PRO A 1 89 ? -13.205 16.336 18.429 1.00 91.50 89 PRO A N 1
ATOM 730 C CA . PRO A 1 89 ? -14.079 17.497 18.564 1.00 91.50 89 PRO A CA 1
ATOM 731 C C . PRO A 1 89 ? -14.576 17.630 20.010 1.00 91.50 89 PRO A C 1
ATOM 733 O O . PRO A 1 89 ? -14.732 16.6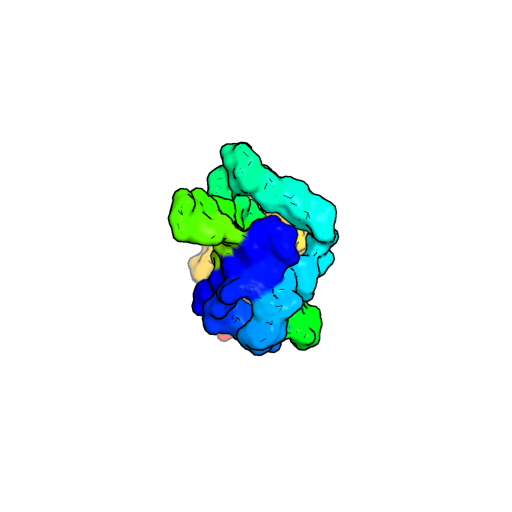40 20.713 1.00 91.50 89 PRO A O 1
ATOM 736 N N . ALA A 1 90 ? -14.898 18.845 20.460 1.00 89.25 90 ALA A N 1
ATOM 737 C CA . ALA A 1 90 ? -15.297 19.085 21.854 1.00 89.25 90 ALA A CA 1
ATOM 738 C C . ALA A 1 90 ? -16.573 18.335 22.300 1.00 89.25 90 ALA A C 1
ATOM 740 O O . ALA A 1 90 ? -16.739 18.074 23.487 1.00 89.25 90 ALA A O 1
ATOM 741 N N . ASN A 1 91 ? -17.467 18.004 21.362 1.00 92.12 91 ASN A N 1
ATOM 742 C CA . ASN A 1 91 ? -18.782 17.414 21.642 1.00 92.12 91 ASN A CA 1
ATOM 743 C C . ASN A 1 91 ? -18.970 16.019 21.026 1.00 92.12 91 ASN A C 1
ATOM 745 O O . ASN A 1 91 ? -20.085 15.502 21.025 1.00 92.12 91 ASN A O 1
ATOM 749 N N . GLU A 1 92 ? -17.912 15.418 20.482 1.00 90.12 92 GLU A N 1
ATOM 750 C CA . GLU A 1 92 ? -17.976 14.112 19.824 1.00 90.12 92 GLU A CA 1
ATOM 751 C C . GLU A 1 92 ? -16.835 13.216 20.317 1.00 90.12 92 GLU A C 1
ATOM 753 O O . GLU A 1 92 ? -15.766 13.725 20.665 1.00 90.12 92 GLU A O 1
ATOM 758 N N . PRO A 1 93 ? -17.029 11.886 20.361 1.00 92.38 93 PRO A N 1
ATOM 759 C CA . PRO A 1 93 ? -15.955 10.965 20.696 1.00 92.38 93 PRO A CA 1
ATOM 760 C C . PRO A 1 93 ? -14.762 11.144 19.759 1.00 92.38 93 PRO A C 1
ATOM 762 O O . PRO A 1 93 ? -14.915 11.278 18.543 1.00 92.38 93 PRO A O 1
ATOM 765 N N . ALA A 1 94 ? -13.563 11.117 20.332 1.00 95.88 94 ALA A N 1
ATOM 766 C CA . ALA A 1 94 ? -12.353 11.147 19.538 1.00 95.88 94 ALA A CA 1
ATOM 767 C C . ALA A 1 94 ? -12.235 9.882 18.679 1.00 95.88 94 ALA A C 1
ATOM 769 O O . ALA A 1 94 ? -12.639 8.793 19.084 1.00 95.88 94 ALA A O 1
ATOM 770 N N . SER A 1 95 ? -11.662 10.018 17.489 1.00 97.31 95 SER A N 1
ATOM 771 C CA . SER A 1 95 ? -11.482 8.910 16.561 1.00 97.31 95 SER A CA 1
ATOM 772 C C . SER A 1 95 ? -10.243 9.080 15.705 1.00 97.31 95 SER A C 1
ATOM 774 O O . SER A 1 95 ? -9.764 10.186 15.449 1.00 97.31 95 SER A O 1
ATOM 776 N N . PHE A 1 96 ? -9.728 7.952 15.240 1.00 97.94 96 PHE A N 1
ATOM 777 C CA . PHE A 1 96 ? -8.831 7.939 14.106 1.00 97.94 96 PHE A CA 1
ATOM 778 C C . PHE A 1 96 ? -9.633 7.788 12.825 1.00 97.94 96 PHE A C 1
ATOM 780 O O . PHE A 1 96 ? -10.519 6.939 12.748 1.00 97.94 96 PHE A O 1
ATOM 787 N N . VAL A 1 97 ? -9.280 8.572 11.813 1.00 97.75 97 VAL A N 1
ATOM 788 C CA . VAL A 1 97 ? -9.817 8.461 10.458 1.00 97.75 97 VAL A CA 1
ATOM 789 C C . VAL A 1 97 ? -8.671 8.107 9.534 1.00 97.75 97 VAL A C 1
ATOM 791 O O . VAL A 1 97 ? -7.670 8.826 9.486 1.00 97.75 97 VAL A O 1
ATOM 794 N N . SER A 1 98 ? -8.808 6.999 8.812 1.00 97.81 98 SER A N 1
ATOM 795 C CA . SER A 1 98 ? -7.859 6.608 7.783 1.00 97.81 98 SER A CA 1
ATOM 796 C C . SER A 1 98 ? -8.487 6.602 6.400 1.00 97.81 98 SER A C 1
ATOM 798 O O . SER A 1 98 ? -9.609 6.135 6.193 1.00 97.81 98 SER A O 1
ATOM 800 N N . PHE A 1 99 ? -7.716 7.114 5.450 1.00 97.88 99 PHE A N 1
ATOM 801 C CA . PHE A 1 99 ? -7.938 6.954 4.025 1.00 97.88 99 PHE A CA 1
ATOM 802 C C . PHE A 1 99 ? -6.856 6.020 3.497 1.00 97.88 99 PHE A C 1
ATOM 804 O O . PHE A 1 99 ? -5.668 6.230 3.744 1.00 97.88 99 PHE A O 1
ATOM 811 N N . VAL A 1 100 ? -7.271 4.965 2.809 1.00 97.69 100 VAL A N 1
ATOM 812 C CA . VAL A 1 100 ? -6.383 3.903 2.351 1.00 97.69 100 VAL A CA 1
ATOM 813 C C . VAL A 1 100 ? -6.531 3.743 0.849 1.00 97.69 100 VAL A C 1
ATOM 815 O O . VAL A 1 100 ? -7.616 3.458 0.336 1.00 97.69 100 VAL A O 1
ATOM 818 N N . GLN A 1 101 ? -5.411 3.890 0.153 1.00 96.44 101 GLN A N 1
ATOM 819 C CA . GLN A 1 101 ? -5.327 3.714 -1.286 1.00 96.44 101 GLN A CA 1
ATOM 820 C C . GLN A 1 101 ? -4.579 2.424 -1.608 1.00 96.44 101 GLN A C 1
ATOM 822 O O . GLN A 1 101 ? -3.484 2.192 -1.105 1.00 96.44 101 GLN A O 1
ATOM 827 N N . ASP A 1 102 ? -5.164 1.588 -2.463 1.00 95.81 102 ASP A N 1
ATOM 828 C CA . ASP A 1 102 ? -4.460 0.456 -3.064 1.00 95.81 102 ASP A CA 1
ATOM 829 C C . ASP A 1 102 ? -3.431 0.977 -4.077 1.00 95.81 102 ASP A C 1
ATOM 831 O O . ASP A 1 102 ? -3.777 1.706 -5.012 1.00 95.81 102 ASP A O 1
ATOM 835 N N . ILE A 1 103 ? -2.165 0.613 -3.880 1.00 95.62 103 ILE A N 1
ATOM 836 C CA . ILE A 1 103 ? -1.047 1.032 -4.733 1.00 95.62 103 ILE A CA 1
ATOM 837 C C . ILE A 1 103 ? -0.501 -0.123 -5.581 1.00 95.62 103 ILE A C 1
ATOM 839 O O . ILE A 1 103 ? 0.609 -0.032 -6.105 1.00 95.62 103 ILE A O 1
ATOM 843 N N . THR A 1 104 ? -1.261 -1.210 -5.742 1.00 93.44 104 THR A N 1
ATOM 844 C CA . THR A 1 104 ? -0.872 -2.386 -6.537 1.00 93.44 104 THR A CA 1
ATOM 845 C C . THR A 1 104 ? -0.535 -1.999 -7.970 1.00 93.44 104 THR A C 1
ATOM 847 O O . THR A 1 104 ? 0.549 -2.321 -8.451 1.00 93.44 104 THR A O 1
ATOM 850 N N . GLU A 1 105 ? -1.423 -1.266 -8.642 1.00 91.44 105 GLU A N 1
ATOM 851 C CA . GLU A 1 105 ? -1.209 -0.840 -10.031 1.00 91.44 105 GLU A CA 1
ATOM 852 C C . GLU A 1 105 ? -0.044 0.152 -10.149 1.00 91.44 105 GLU A C 1
ATOM 854 O O . GLU A 1 105 ? 0.776 0.024 -11.057 1.00 91.44 105 GLU A O 1
ATOM 859 N N . ARG A 1 106 ? 0.101 1.074 -9.182 1.00 91.75 106 ARG A N 1
ATOM 860 C CA . ARG A 1 106 ? 1.252 1.994 -9.107 1.00 91.75 106 ARG A CA 1
ATOM 861 C C . ARG A 1 106 ? 2.564 1.211 -9.030 1.00 91.75 106 ARG A C 1
ATOM 863 O O . ARG A 1 106 ? 3.445 1.409 -9.862 1.00 91.75 106 ARG A O 1
ATOM 870 N N . ARG A 1 107 ? 2.665 0.265 -8.091 1.00 90.19 107 ARG A N 1
ATOM 871 C CA . ARG A 1 107 ? 3.860 -0.574 -7.918 1.00 90.19 107 ARG A CA 1
ATOM 872 C C . ARG A 1 107 ? 4.121 -1.488 -9.116 1.00 90.19 107 ARG A C 1
ATOM 874 O O . ARG A 1 107 ? 5.281 -1.719 -9.442 1.00 90.19 107 ARG A O 1
ATOM 881 N N . ARG A 1 108 ? 3.080 -2.007 -9.780 1.00 87.44 108 ARG A N 1
ATOM 882 C CA . ARG A 1 108 ? 3.226 -2.799 -11.017 1.00 87.44 108 ARG A CA 1
ATOM 883 C C . ARG A 1 108 ? 3.824 -1.961 -12.140 1.00 87.44 108 ARG A C 1
ATOM 885 O O . ARG A 1 108 ? 4.827 -2.372 -12.712 1.00 87.44 108 ARG A O 1
ATOM 892 N N . ALA A 1 109 ? 3.280 -0.772 -12.389 1.00 86.25 109 ALA A N 1
ATOM 893 C CA . ALA A 1 109 ? 3.801 0.134 -13.408 1.00 86.25 109 ALA A CA 1
ATOM 894 C C . ALA A 1 109 ? 5.255 0.554 -13.118 1.00 86.25 109 ALA A C 1
ATOM 896 O O . ALA A 1 109 ? 6.103 0.535 -14.008 1.00 86.25 109 ALA A O 1
ATOM 897 N N . GLU A 1 110 ? 5.576 0.875 -11.862 1.00 87.62 110 GLU A N 1
ATOM 898 C CA . GLU A 1 110 ? 6.948 1.187 -11.441 1.00 87.62 110 GLU A CA 1
ATOM 899 C C . GLU A 1 110 ? 7.901 -0.002 -11.631 1.00 87.62 110 GLU A C 1
ATOM 901 O O . GLU A 1 110 ? 9.030 0.172 -12.097 1.00 87.62 110 GLU A O 1
ATOM 906 N N . ALA A 1 111 ? 7.455 -1.220 -11.311 1.00 79.62 111 ALA A N 1
ATOM 907 C CA . ALA A 1 111 ? 8.239 -2.433 -11.507 1.00 79.62 111 ALA A CA 1
ATOM 908 C C . ALA A 1 111 ? 8.477 -2.733 -12.994 1.00 79.62 111 ALA A C 1
ATOM 910 O O . ALA A 1 111 ? 9.598 -3.083 -13.363 1.00 79.62 111 ALA A O 1
ATOM 911 N N . GLU A 1 112 ? 7.471 -2.556 -13.853 1.00 78.25 112 GLU A N 1
ATOM 912 C CA . GLU A 1 112 ? 7.607 -2.714 -15.305 1.00 78.25 112 GLU A CA 1
ATOM 913 C C . GLU A 1 112 ? 8.575 -1.690 -15.900 1.00 78.25 112 GLU A C 1
ATOM 915 O O . GLU A 1 112 ? 9.473 -2.059 -16.659 1.00 78.25 112 GLU A O 1
ATOM 920 N N . LEU A 1 113 ? 8.467 -0.417 -15.504 1.00 80.56 113 LEU A N 1
ATOM 921 C CA . LEU A 1 113 ? 9.412 0.624 -15.915 1.00 80.56 113 LEU A CA 1
ATOM 922 C C . LEU A 1 113 ? 10.839 0.296 -15.465 1.00 80.56 113 LEU A C 1
ATOM 924 O O . LEU A 1 113 ? 11.784 0.434 -16.244 1.00 80.56 113 LEU A O 1
ATOM 928 N N . ARG A 1 114 ? 11.005 -0.187 -14.229 1.00 76.31 114 ARG A N 1
ATOM 929 C CA . ARG A 1 114 ? 12.308 -0.604 -13.701 1.00 76.31 114 ARG A CA 1
ATOM 930 C C . ARG A 1 114 ? 12.865 -1.818 -14.442 1.00 76.31 114 ARG A C 1
ATOM 932 O O . ARG A 1 114 ? 14.064 -1.857 -14.715 1.00 76.31 114 ARG A O 1
ATOM 939 N N . LEU A 1 115 ? 12.025 -2.792 -14.784 1.00 69.81 115 LEU A N 1
ATOM 940 C CA . LEU A 1 115 ? 12.423 -3.964 -15.561 1.00 69.81 115 LEU A CA 1
ATOM 941 C 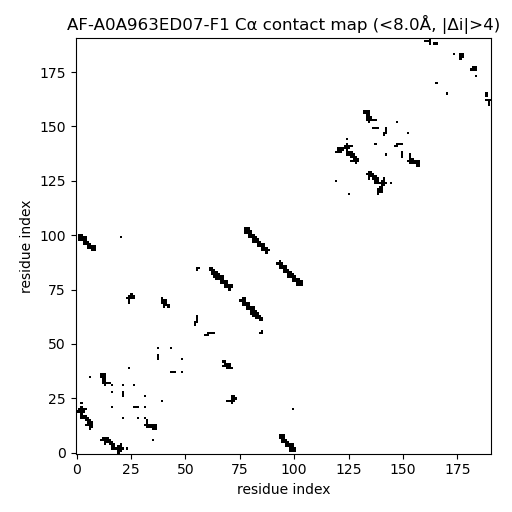C . LEU A 1 115 ? 12.842 -3.566 -16.981 1.00 69.81 115 LEU A C 1
ATOM 943 O O . LEU A 1 115 ? 13.885 -4.014 -17.455 1.00 69.81 115 LEU A O 1
ATOM 947 N N . ALA A 1 116 ? 12.087 -2.681 -17.633 1.00 72.25 116 ALA A N 1
ATOM 948 C CA . ALA A 1 116 ? 12.428 -2.144 -18.947 1.00 72.25 116 ALA A CA 1
ATOM 949 C C . ALA A 1 116 ? 13.753 -1.362 -18.918 1.00 72.25 116 ALA A C 1
ATOM 951 O O . ALA A 1 116 ? 14.591 -1.536 -19.803 1.00 72.25 116 ALA A O 1
ATOM 952 N N . ALA A 1 117 ? 13.983 -0.555 -17.877 1.00 70.62 117 ALA A N 1
ATOM 953 C CA . ALA A 1 117 ? 15.252 0.141 -17.671 1.00 70.62 117 ALA A CA 1
ATOM 954 C C . ALA A 1 117 ? 16.417 -0.836 -17.430 1.00 70.62 117 ALA A C 1
ATOM 956 O O . ALA A 1 117 ? 17.479 -0.682 -18.020 1.00 70.62 117 ALA A O 1
ATOM 957 N N . THR A 1 118 ? 16.206 -1.886 -16.632 1.00 66.38 118 THR A N 1
ATOM 958 C CA . THR A 1 118 ? 17.244 -2.890 -16.330 1.00 66.38 118 THR A CA 1
ATOM 959 C C . THR A 1 118 ? 17.569 -3.760 -17.546 1.00 66.38 118 THR A C 1
ATOM 961 O O . THR A 1 118 ? 18.726 -4.086 -17.777 1.00 66.38 118 THR A O 1
ATOM 964 N N . THR A 1 119 ? 16.567 -4.106 -18.359 1.00 64.94 119 THR A N 1
ATOM 965 C CA . THR A 1 119 ? 16.771 -4.812 -19.637 1.00 64.94 119 THR A CA 1
ATOM 966 C C . THR A 1 119 ? 17.589 -3.953 -20.597 1.00 64.94 119 THR A C 1
ATOM 968 O O . THR A 1 119 ? 18.454 -4.463 -21.305 1.00 64.94 119 THR A O 1
ATOM 971 N N . PHE A 1 120 ? 17.354 -2.637 -20.591 1.00 67.44 120 PHE A N 1
ATOM 972 C CA . PHE A 1 120 ? 18.185 -1.707 -21.339 1.00 67.44 120 PHE A CA 1
ATOM 973 C C . PHE A 1 120 ? 19.626 -1.701 -20.815 1.00 67.44 120 PHE A C 1
ATOM 975 O O . PHE A 1 120 ? 20.533 -1.758 -21.626 1.00 67.44 120 PHE A O 1
ATOM 982 N N . ASP A 1 121 ? 19.859 -1.749 -19.505 1.00 66.81 121 ASP A N 1
ATOM 983 C CA . ASP A 1 121 ? 21.196 -1.854 -18.887 1.00 66.81 121 ASP A CA 1
ATOM 984 C C . ASP A 1 121 ? 21.777 -3.288 -18.826 1.00 66.81 121 ASP A C 1
ATOM 986 O O . ASP A 1 121 ? 22.589 -3.611 -17.958 1.00 66.81 121 ASP A O 1
ATOM 990 N N . SER A 1 122 ? 21.392 -4.171 -19.752 1.00 74.94 122 SER A N 1
ATOM 991 C CA . SER A 1 122 ? 21.994 -5.507 -19.867 1.00 74.94 122 SER A CA 1
ATOM 992 C C . SER A 1 122 ? 23.490 -5.462 -20.237 1.00 74.94 122 SER A C 1
ATOM 994 O O . SER A 1 122 ? 24.006 -4.439 -20.686 1.00 74.94 122 SER A O 1
ATOM 996 N N . ASN A 1 123 ? 24.191 -6.596 -20.082 1.00 77.31 123 ASN A N 1
ATOM 997 C CA . ASN A 1 123 ? 25.592 -6.758 -20.510 1.00 77.31 123 ASN A CA 1
ATOM 998 C C . ASN A 1 123 ? 25.761 -6.848 -22.038 1.00 77.31 123 ASN A C 1
ATOM 1000 O O . ASN A 1 123 ? 26.891 -6.879 -22.524 1.00 77.31 123 ASN A O 1
ATOM 1004 N N . GLU A 1 124 ? 24.668 -6.910 -22.797 1.00 79.50 124 GLU A N 1
ATOM 1005 C CA . GLU A 1 124 ? 24.707 -6.948 -24.254 1.00 79.50 124 GLU A CA 1
ATOM 1006 C C . GLU A 1 124 ? 24.593 -5.527 -24.822 1.00 79.50 124 GLU A C 1
ATOM 1008 O O . GLU A 1 124 ? 23.799 -4.727 -24.321 1.00 79.50 124 GLU A O 1
ATOM 1013 N N . PRO A 1 125 ? 25.363 -5.170 -25.865 1.00 80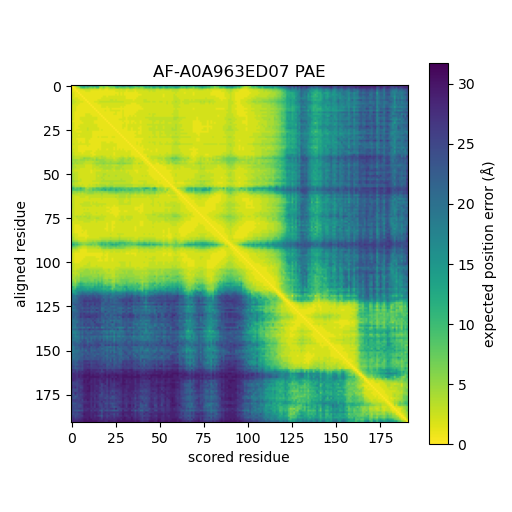.94 125 PRO A N 1
ATOM 1014 C CA . PRO A 1 125 ? 25.213 -3.891 -26.551 1.00 80.94 125 PRO A CA 1
ATOM 1015 C C . PRO A 1 125 ? 23.799 -3.687 -27.103 1.00 80.94 125 PRO A C 1
ATOM 1017 O O . PRO A 1 125 ? 23.394 -4.351 -28.055 1.00 80.94 125 PRO A O 1
ATOM 1020 N N . ILE A 1 126 ? 23.067 -2.717 -26.552 1.00 83.69 126 ILE A N 1
ATOM 1021 C CA . ILE A 1 126 ? 21.735 -2.329 -27.022 1.00 83.69 126 ILE A CA 1
ATOM 1022 C C . ILE A 1 126 ? 21.781 -0.913 -27.591 1.00 83.69 126 ILE A C 1
ATOM 1024 O O . ILE A 1 126 ? 22.291 0.031 -26.988 1.00 83.69 126 ILE A O 1
ATOM 1028 N N . LEU A 1 127 ? 21.167 -0.783 -28.760 1.00 85.25 127 LEU A N 1
ATOM 1029 C CA . LEU A 1 127 ? 21.018 0.420 -29.563 1.00 85.25 127 LEU A CA 1
ATOM 1030 C C . LEU A 1 127 ? 19.530 0.535 -29.920 1.00 85.25 127 LEU A C 1
ATOM 1032 O O . LEU A 1 127 ? 18.940 -0.428 -30.405 1.00 85.25 127 LEU A O 1
ATOM 1036 N N . ILE A 1 128 ? 18.927 1.705 -29.719 1.00 81.69 128 ILE A N 1
ATOM 1037 C CA . ILE A 1 128 ? 17.544 1.992 -30.122 1.00 81.69 128 ILE A CA 1
ATOM 1038 C C . ILE A 1 128 ? 17.559 3.113 -31.155 1.00 81.69 128 ILE A C 1
ATOM 1040 O O . ILE A 1 128 ? 18.157 4.169 -30.927 1.00 81.69 128 ILE A O 1
ATOM 1044 N N . THR A 1 129 ? 16.857 2.904 -32.268 1.00 82.25 129 THR A N 1
ATOM 1045 C CA . THR A 1 129 ? 16.644 3.917 -33.305 1.00 82.25 129 THR A CA 1
ATOM 1046 C C . THR A 1 129 ? 15.177 4.311 -33.418 1.00 82.25 129 THR A C 1
ATOM 1048 O O . THR A 1 129 ? 14.283 3.524 -33.109 1.00 82.25 129 THR A O 1
ATOM 1051 N N . ASP A 1 130 ? 14.917 5.515 -33.917 1.00 80.25 130 ASP A N 1
ATOM 1052 C CA . ASP A 1 130 ? 13.590 5.889 -34.397 1.00 80.25 130 ASP A CA 1
ATOM 1053 C C . ASP A 1 130 ? 13.268 5.235 -35.759 1.00 80.25 130 ASP A C 1
ATOM 1055 O O . ASP A 1 130 ? 14.068 4.490 -36.335 1.00 80.25 130 ASP A O 1
ATOM 1059 N N . ARG A 1 131 ? 12.087 5.541 -36.311 1.00 79.00 131 ARG A N 1
ATOM 1060 C CA . ARG A 1 131 ? 11.637 5.020 -37.617 1.00 79.00 131 ARG A CA 1
ATOM 1061 C C . ARG A 1 131 ? 12.491 5.480 -38.805 1.00 79.00 131 ARG A C 1
ATOM 1063 O O . ARG A 1 131 ? 12.424 4.858 -39.859 1.00 79.00 131 ARG A O 1
ATOM 1070 N N . SER A 1 132 ? 13.254 6.563 -38.664 1.00 80.44 132 SER A N 1
ATOM 1071 C CA . SER A 1 132 ? 14.176 7.056 -39.695 1.00 80.44 132 SER A CA 1
ATOM 1072 C C . SER A 1 132 ? 15.552 6.380 -39.630 1.00 80.44 132 SER A C 1
ATOM 1074 O O . SER A 1 132 ? 16.400 6.608 -40.495 1.00 80.44 132 SER A O 1
ATOM 1076 N N . GLY A 1 133 ? 15.775 5.524 -38.625 1.00 79.44 133 GLY A N 1
ATOM 1077 C CA . GLY A 1 133 ? 17.070 4.917 -38.353 1.00 79.44 133 GLY A CA 1
ATOM 1078 C C . GLY A 1 133 ? 18.022 5.868 -37.630 1.00 79.44 133 GLY A C 1
ATOM 1079 O O . GLY A 1 133 ? 19.227 5.652 -37.690 1.00 79.44 133 GLY A O 1
ATOM 1080 N N . THR A 1 134 ? 17.519 6.920 -36.981 1.00 85.62 134 THR A N 1
ATOM 1081 C CA . THR A 1 134 ? 18.326 7.813 -36.139 1.00 85.62 134 THR A CA 1
ATOM 1082 C C . THR A 1 134 ? 18.439 7.213 -34.745 1.00 85.62 134 THR A C 1
ATOM 1084 O O . THR A 1 134 ? 17.432 6.825 -34.156 1.00 85.62 134 THR A O 1
ATOM 1087 N N . ILE A 1 135 ? 19.655 7.112 -34.210 1.00 85.38 135 ILE A N 1
ATOM 1088 C CA . ILE A 1 135 ? 19.929 6.587 -32.871 1.00 85.38 135 ILE A CA 1
ATOM 1089 C C . ILE A 1 135 ? 19.320 7.530 -31.843 1.00 85.38 135 ILE A C 1
ATOM 1091 O O . ILE A 1 135 ? 19.698 8.695 -31.762 1.00 85.38 135 ILE A O 1
ATOM 1095 N N . ILE A 1 136 ? 18.406 7.015 -31.029 1.00 89.75 136 ILE A N 1
ATOM 1096 C CA . ILE A 1 136 ? 17.792 7.777 -29.937 1.00 89.75 136 ILE A CA 1
ATOM 1097 C C . ILE A 1 136 ? 18.370 7.395 -28.578 1.00 89.75 136 ILE A C 1
ATOM 1099 O O . ILE A 1 136 ? 18.283 8.182 -27.638 1.00 89.75 136 ILE A O 1
ATOM 1103 N N . ARG A 1 137 ? 18.950 6.192 -28.451 1.00 86.69 137 ARG A N 1
ATOM 1104 C CA . ARG A 1 137 ? 19.559 5.729 -27.200 1.00 86.69 137 ARG A CA 1
ATOM 1105 C C . ARG A 1 137 ? 20.524 4.568 -27.428 1.00 86.69 137 ARG A C 1
ATOM 1107 O O . ARG A 1 137 ? 20.272 3.722 -28.281 1.00 86.69 137 ARG A O 1
ATOM 1114 N N . VAL A 1 138 ? 21.563 4.489 -26.604 1.00 86.19 138 VAL A N 1
ATOM 1115 C CA . VAL A 1 138 ? 22.444 3.318 -26.450 1.00 86.19 138 VAL A CA 1
ATOM 1116 C C . VAL A 1 138 ? 22.602 3.000 -24.964 1.00 86.19 138 VAL A C 1
ATOM 1118 O O . VAL A 1 138 ? 22.430 3.899 -24.137 1.00 86.19 138 VAL A O 1
ATOM 1121 N N . ASN A 1 139 ? 22.845 1.740 -24.610 1.00 87.38 139 ASN A N 1
ATOM 1122 C CA . ASN A 1 139 ? 23.063 1.340 -23.218 1.00 87.38 139 ASN A CA 1
ATOM 1123 C C . ASN A 1 139 ? 24.546 1.360 -22.816 1.00 87.38 139 ASN A C 1
ATOM 1125 O O . ASN A 1 139 ? 25.436 1.562 -23.641 1.00 87.38 139 ASN A O 1
ATOM 1129 N N . ASN A 1 140 ? 24.828 1.122 -21.534 1.00 86.31 140 ASN A N 1
ATOM 1130 C CA . ASN A 1 140 ? 26.200 1.121 -21.026 1.00 86.31 140 ASN A CA 1
ATOM 1131 C C . ASN A 1 140 ? 27.065 0.004 -21.629 1.00 86.31 140 ASN A C 1
ATOM 1133 O O . ASN A 1 140 ? 28.242 0.233 -21.908 1.00 86.31 140 ASN A O 1
ATOM 1137 N N . ALA A 1 141 ? 26.500 -1.181 -21.882 1.00 85.44 141 ALA A N 1
ATOM 1138 C CA . ALA A 1 141 ? 27.230 -2.266 -22.536 1.00 85.44 141 ALA A CA 1
ATOM 1139 C C . ALA A 1 141 ? 27.624 -1.928 -23.978 1.00 85.44 141 ALA A C 1
ATOM 1141 O O . ALA A 1 141 ? 28.708 -2.315 -24.415 1.00 85.44 141 ALA A O 1
ATOM 1142 N N . PHE A 1 142 ? 26.806 -1.157 -24.701 1.00 86.56 142 PHE A N 1
ATOM 1143 C CA . PHE A 1 142 ? 27.159 -0.631 -26.016 1.00 86.56 142 PHE A CA 1
ATOM 1144 C C . PHE A 1 142 ? 28.400 0.253 -25.926 1.00 86.56 142 PHE A C 1
ATOM 1146 O O . PHE A 1 142 ? 29.371 0.010 -26.645 1.00 86.56 142 PHE A O 1
ATOM 1153 N N . THR A 1 143 ? 28.410 1.216 -25.004 1.00 85.19 143 THR A N 1
ATOM 1154 C CA . THR A 1 143 ? 29.568 2.087 -24.766 1.00 85.19 143 THR A CA 1
ATOM 1155 C C . THR A 1 143 ? 30.802 1.278 -24.363 1.00 85.19 143 THR A C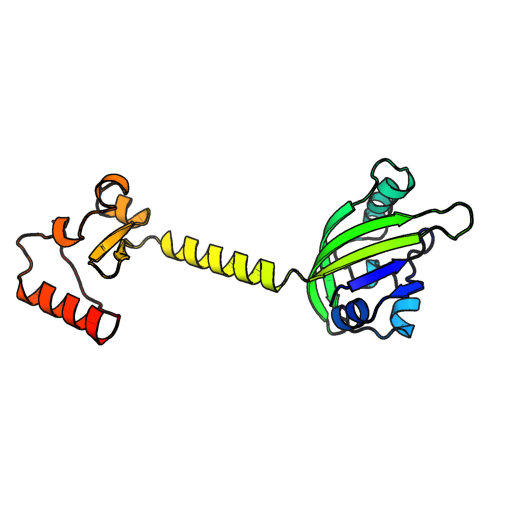 1
ATOM 1157 O O . THR A 1 143 ? 31.872 1.457 -24.938 1.00 85.19 143 THR A O 1
ATOM 1160 N N . GLY A 1 144 ? 30.659 0.336 -23.425 1.00 82.56 144 GLY A N 1
ATOM 1161 C CA . GLY A 1 144 ? 31.765 -0.491 -22.936 1.00 82.56 144 GLY A CA 1
ATOM 1162 C C . GLY A 1 144 ? 32.347 -1.441 -23.987 1.00 82.56 144 GLY A C 1
ATOM 1163 O O . GLY A 1 144 ? 33.555 -1.660 -24.009 1.00 82.56 144 GLY A O 1
ATOM 1164 N N . THR A 1 145 ? 31.510 -1.979 -24.876 1.00 80.19 145 THR A N 1
ATOM 1165 C CA . THR A 1 145 ? 31.935 -2.938 -25.910 1.00 80.19 145 THR A CA 1
ATOM 1166 C C . THR A 1 145 ? 32.487 -2.238 -27.148 1.00 80.19 145 THR A C 1
ATOM 1168 O O . THR A 1 145 ? 33.481 -2.678 -27.719 1.00 80.19 145 THR A O 1
ATOM 1171 N N . THR A 1 146 ? 31.839 -1.157 -27.588 1.00 80.06 146 THR A N 1
ATOM 1172 C CA . THR A 1 146 ? 32.197 -0.468 -28.839 1.00 80.06 146 THR A CA 1
ATOM 1173 C C . THR A 1 146 ? 33.203 0.664 -28.637 1.00 80.06 146 THR A C 1
ATOM 1175 O O . THR A 1 146 ? 33.892 1.038 -29.585 1.00 80.06 146 THR A O 1
ATOM 1178 N N . GLY A 1 147 ? 33.302 1.204 -27.418 1.00 81.12 147 GLY A N 1
ATOM 1179 C CA . GLY A 1 147 ? 34.159 2.336 -27.071 1.00 81.12 147 GLY A CA 1
ATOM 1180 C C . GLY A 1 147 ? 33.597 3.710 -27.447 1.00 81.12 147 GLY A C 1
ATOM 1181 O O . GLY A 1 147 ? 34.260 4.705 -27.174 1.00 81.12 147 GLY A O 1
ATOM 1182 N N . TYR A 1 148 ? 32.408 3.778 -28.053 1.00 83.94 148 TYR A N 1
ATOM 1183 C CA . TYR A 1 148 ? 31.740 5.040 -28.37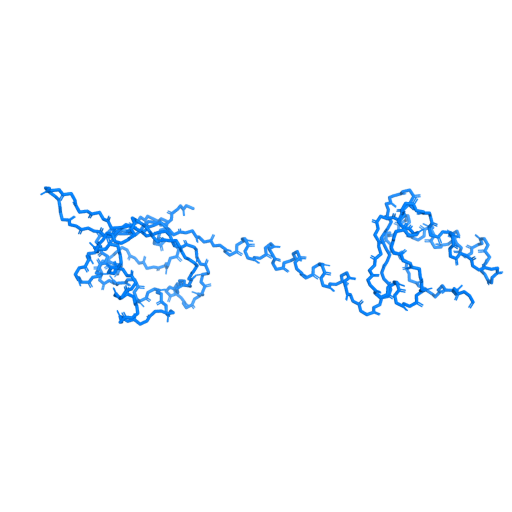2 1.00 83.94 148 TYR A CA 1
ATOM 1184 C C . TYR A 1 148 ? 30.894 5.521 -27.199 1.00 83.94 148 TYR A C 1
ATOM 1186 O O . TYR A 1 148 ? 30.051 4.772 -26.701 1.00 83.94 148 TYR A O 1
ATOM 1194 N N . ALA A 1 149 ? 31.063 6.775 -26.795 1.00 87.44 149 ALA A N 1
ATOM 1195 C CA . ALA A 1 149 ? 30.206 7.392 -25.799 1.00 87.44 149 ALA A CA 1
ATOM 1196 C C . ALA A 1 149 ? 28.815 7.702 -26.379 1.00 87.44 149 ALA A C 1
ATOM 1198 O O . ALA A 1 149 ? 28.634 7.904 -27.582 1.00 87.44 149 ALA A O 1
ATOM 1199 N N . ALA A 1 150 ? 27.798 7.716 -25.513 1.00 87.56 150 ALA A N 1
ATOM 1200 C CA . ALA A 1 150 ? 26.411 7.893 -25.937 1.00 87.56 150 ALA A CA 1
ATOM 1201 C C . ALA A 1 150 ? 26.177 9.237 -26.654 1.00 87.56 150 ALA A C 1
ATOM 1203 O O . ALA A 1 150 ? 25.422 9.292 -27.621 1.00 87.56 150 ALA A O 1
ATOM 1204 N N . ASP A 1 151 ? 26.840 10.305 -26.218 1.00 92.25 151 ASP A N 1
ATOM 1205 C CA . ASP A 1 151 ? 26.785 11.642 -26.816 1.00 92.25 151 ASP A CA 1
ATOM 1206 C C . ASP A 1 151 ? 27.448 11.727 -28.200 1.00 92.25 151 ASP A C 1
ATOM 1208 O O . ASP A 1 151 ? 27.083 12.589 -28.998 1.00 92.25 151 ASP A O 1
ATOM 1212 N N . GLU A 1 152 ? 28.360 10.810 -28.525 1.00 87.56 152 GLU A N 1
ATOM 1213 C CA . GLU A 1 152 ? 28.980 10.726 -29.852 1.00 87.56 152 GLU A CA 1
ATOM 1214 C C . GLU A 1 152 ? 28.056 10.073 -30.892 1.00 87.56 152 GLU A C 1
ATOM 1216 O O . GLU A 1 152 ? 28.174 10.340 -32.091 1.00 87.56 152 GLU A O 1
ATOM 1221 N N . VAL A 1 153 ? 27.144 9.201 -30.449 1.00 89.44 153 VAL A N 1
ATOM 1222 C CA . VAL A 1 153 ? 26.352 8.336 -31.340 1.00 89.44 153 VAL A CA 1
ATOM 1223 C C . VAL A 1 153 ? 24.862 8.660 -31.352 1.00 89.44 153 VAL A C 1
ATOM 1225 O O . VAL A 1 153 ? 24.198 8.405 -32.356 1.00 89.44 153 VAL A O 1
ATOM 1228 N N . VAL A 1 154 ? 24.308 9.235 -30.283 1.00 91.00 154 VAL A N 1
ATOM 1229 C CA . VAL A 1 154 ? 22.904 9.671 -30.259 1.00 91.00 154 VAL A CA 1
ATOM 1230 C C . VAL A 1 154 ? 22.697 10.803 -31.271 1.00 91.00 154 VAL A C 1
ATOM 1232 O O . VAL A 1 154 ? 23.480 11.743 -31.361 1.00 91.00 154 VAL A O 1
ATOM 1235 N N . GLY A 1 155 ? 21.638 10.696 -32.072 1.00 89.25 155 GLY A N 1
ATOM 1236 C CA . GLY A 1 155 ? 21.355 11.588 -33.199 1.00 89.25 155 GLY A CA 1
ATOM 1237 C C . GLY A 1 155 ? 22.043 11.193 -34.509 1.00 89.25 155 GLY A C 1
ATOM 1238 O O . GLY A 1 155 ? 21.721 11.759 -35.552 1.00 89.25 155 GLY A O 1
ATOM 1239 N N . GLN A 1 156 ? 22.946 10.209 -34.495 1.00 89.19 156 GLN A N 1
ATOM 1240 C CA . GLN A 1 156 ? 23.572 9.683 -35.709 1.00 89.19 156 GLN A CA 1
ATOM 1241 C C . GLN A 1 156 ? 22.754 8.541 -36.311 1.00 89.19 156 GLN A C 1
ATOM 1243 O O . GLN A 1 156 ? 21.832 8.012 -35.698 1.00 89.19 156 GLN A O 1
ATOM 1248 N N . ASN A 1 157 ? 23.099 8.127 -37.526 1.00 86.69 157 ASN A N 1
ATOM 1249 C CA . ASN A 1 157 ? 22.566 6.906 -38.123 1.00 86.69 157 ASN A CA 1
ATOM 1250 C C . ASN A 1 157 ? 23.536 5.735 -37.842 1.00 86.69 157 ASN A C 1
ATOM 1252 O O . ASN A 1 157 ? 24.732 5.928 -38.062 1.00 86.69 157 ASN A O 1
ATOM 1256 N N . PRO A 1 158 ? 23.089 4.516 -37.458 1.00 81.31 158 PRO A N 1
ATOM 1257 C CA . PRO A 1 158 ? 23.969 3.374 -37.149 1.00 81.31 158 PRO A CA 1
ATOM 1258 C C . PRO A 1 158 ? 24.941 2.986 -38.265 1.00 81.31 158 PRO A C 1
ATOM 1260 O O . PRO A 1 158 ? 25.897 2.247 -38.038 1.00 81.31 158 PRO A O 1
ATOM 1263 N N . ARG A 1 159 ? 24.732 3.504 -39.480 1.00 78.75 159 ARG A N 1
ATOM 1264 C CA . ARG A 1 159 ? 25.683 3.397 -40.586 1.00 78.75 159 ARG A CA 1
ATOM 1265 C C . ARG A 1 159 ? 27.084 3.931 -40.260 1.00 78.75 159 ARG A C 1
ATOM 1267 O O . ARG A 1 159 ? 28.028 3.531 -40.929 1.00 78.75 159 ARG A O 1
ATOM 1274 N N . ILE A 1 160 ? 27.246 4.770 -39.235 1.00 77.81 160 ILE A N 1
ATOM 1275 C CA . ILE A 1 160 ? 28.570 5.214 -38.765 1.00 77.81 160 ILE A CA 1
ATOM 1276 C C . ILE A 1 160 ? 29.465 4.058 -38.284 1.00 77.81 160 ILE A C 1
ATOM 1278 O O . ILE A 1 160 ? 30.683 4.198 -38.287 1.00 77.81 160 ILE A O 1
ATOM 1282 N N . PHE A 1 161 ? 28.881 2.911 -37.917 1.00 71.88 161 PHE A N 1
ATOM 1283 C CA . PHE A 1 161 ? 29.610 1.710 -37.491 1.00 71.88 161 PHE A CA 1
ATOM 1284 C C . PHE A 1 161 ? 29.936 0.753 -38.649 1.00 71.88 161 PHE A C 1
ATOM 1286 O O . PHE A 1 161 ? 30.465 -0.334 -38.417 1.00 71.88 161 PHE A O 1
ATOM 1293 N N . GLN A 1 162 ? 29.589 1.103 -39.894 1.00 67.50 162 GLN A N 1
ATOM 1294 C CA . GLN A 1 162 ? 29.827 0.233 -41.046 1.00 67.50 162 GLN A CA 1
ATOM 1295 C C . GLN A 1 162 ? 31.324 0.010 -41.266 1.00 67.50 162 GLN A C 1
ATOM 1297 O O . GLN A 1 162 ? 32.080 0.949 -41.512 1.00 67.50 162 GLN A O 1
ATOM 1302 N N . SER A 1 163 ? 31.739 -1.256 -41.236 1.00 63.44 163 SER A N 1
ATOM 1303 C CA . SER A 1 163 ? 33.044 -1.677 -41.738 1.00 63.44 163 SER A CA 1
ATOM 1304 C C . SER A 1 163 ? 32.964 -1.961 -43.243 1.00 63.44 163 SER A C 1
ATOM 1306 O O . SER A 1 163 ? 31.899 -2.240 -43.792 1.00 63.44 163 SER A O 1
ATOM 1308 N N . THR A 1 164 ? 34.104 -1.956 -43.936 1.00 57.12 164 THR A N 1
ATOM 1309 C CA . THR A 1 164 ? 34.197 -2.372 -45.350 1.00 57.12 164 THR A CA 1
ATOM 1310 C C . THR A 1 164 ? 34.010 -3.883 -45.556 1.00 57.12 164 THR A C 1
ATOM 1312 O O . THR A 1 164 ? 34.108 -4.357 -46.686 1.00 57.12 164 THR A O 1
ATOM 1315 N N . LYS A 1 165 ? 33.755 -4.651 -44.484 1.00 57.06 165 LYS A N 1
ATOM 1316 C CA . LYS A 1 165 ? 33.653 -6.119 -44.502 1.00 57.06 165 LYS A CA 1
ATOM 1317 C C . LYS A 1 165 ? 32.244 -6.641 -44.807 1.00 57.06 165 LYS A C 1
ATOM 1319 O O . LYS A 1 1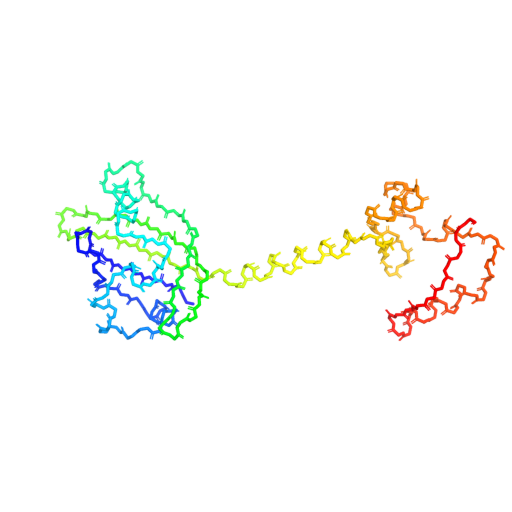65 ? 32.098 -7.839 -45.028 1.00 57.06 165 LYS A O 1
ATOM 1324 N N . GLN A 1 166 ? 31.221 -5.783 -44.830 1.00 64.38 166 GLN A N 1
ATOM 1325 C CA . GLN A 1 166 ? 29.845 -6.168 -45.167 1.00 64.38 166 GLN A CA 1
ATOM 1326 C C . GLN A 1 166 ? 29.320 -5.353 -46.354 1.00 64.38 166 GLN A C 1
ATOM 1328 O O . GLN A 1 166 ? 29.545 -4.146 -46.452 1.00 64.38 166 GLN A O 1
ATOM 1333 N N . ASP A 1 167 ? 28.643 -6.028 -47.285 1.00 63.09 167 ASP A N 1
ATOM 1334 C CA . ASP A 1 167 ? 28.215 -5.436 -48.549 1.00 63.09 167 ASP A CA 1
ATOM 1335 C C . ASP A 1 167 ? 26.850 -4.724 -48.458 1.00 63.09 167 ASP A C 1
ATOM 1337 O O . ASP A 1 167 ? 26.115 -4.776 -47.469 1.00 63.09 167 ASP A O 1
ATOM 1341 N N . ARG A 1 168 ? 26.485 -4.018 -49.532 1.00 67.81 168 ARG A N 1
ATOM 1342 C CA . ARG A 1 168 ? 25.223 -3.266 -49.606 1.00 67.81 168 ARG A CA 1
ATOM 1343 C C . ARG A 1 168 ? 23.990 -4.187 -49.642 1.00 67.81 168 ARG A C 1
ATOM 1345 O O . ARG A 1 168 ? 22.890 -3.727 -49.331 1.00 67.81 168 ARG A O 1
ATOM 1352 N N . HIS A 1 169 ? 24.155 -5.460 -50.011 1.00 69.62 169 HIS A N 1
ATOM 1353 C CA . HIS A 1 169 ? 23.076 -6.447 -50.044 1.00 69.62 169 HIS A CA 1
ATOM 1354 C C . HIS A 1 169 ? 22.704 -6.917 -48.634 1.00 69.62 169 HIS A C 1
ATOM 1356 O O . HIS A 1 169 ? 21.513 -6.989 -48.330 1.00 69.62 169 HIS A O 1
ATOM 1362 N N . PHE A 1 170 ? 23.689 -7.114 -47.755 1.00 69.00 170 PHE A N 1
ATOM 1363 C CA . PHE A 1 170 ? 23.494 -7.449 -46.343 1.00 69.00 170 PHE A CA 1
ATOM 1364 C C . PHE A 1 170 ? 22.613 -6.420 -45.621 1.00 69.00 170 PHE A C 1
ATOM 1366 O O . PHE A 1 170 ? 21.568 -6.764 -45.068 1.00 69.00 170 PHE A O 1
ATOM 1373 N N . TYR A 1 171 ? 22.961 -5.130 -45.705 1.00 66.56 171 TYR A N 1
ATOM 1374 C CA . TYR A 1 171 ? 22.165 -4.074 -45.068 1.00 66.56 171 TYR A CA 1
ATOM 1375 C C . TYR A 1 171 ? 20.759 -3.961 -45.660 1.00 66.56 171 TYR A C 1
ATOM 1377 O O . TYR A 1 171 ? 19.816 -3.652 -44.937 1.00 66.56 171 TYR A O 1
ATOM 1385 N N . ARG A 1 172 ? 20.590 -4.219 -46.964 1.00 72.38 172 ARG A N 1
ATOM 1386 C CA . ARG A 1 172 ? 19.262 -4.216 -47.589 1.00 72.38 172 ARG A CA 1
ATOM 1387 C C . ARG A 1 172 ? 18.387 -5.341 -47.035 1.00 72.38 172 ARG A C 1
ATOM 1389 O O . ARG A 1 172 ? 17.217 -5.087 -46.778 1.00 72.38 172 ARG A O 1
ATOM 1396 N N . ALA A 1 173 ? 18.946 -6.532 -46.822 1.00 70.38 173 ALA A N 1
ATOM 1397 C CA . ALA A 1 173 ? 18.235 -7.664 -46.226 1.00 70.38 173 ALA A CA 1
ATOM 1398 C C . ALA A 1 173 ? 17.853 -7.403 -44.758 1.00 70.38 173 ALA A C 1
ATOM 1400 O O . ALA A 1 173 ? 16.707 -7.635 -44.378 1.00 70.38 173 ALA A O 1
ATOM 1401 N N . LEU A 1 174 ? 18.773 -6.837 -43.969 1.00 68.62 174 LEU A N 1
ATOM 1402 C CA . LEU A 1 174 ? 18.518 -6.416 -42.587 1.00 68.62 174 LEU A CA 1
ATOM 1403 C C . LEU A 1 174 ? 17.356 -5.416 -42.511 1.00 68.62 174 LEU A C 1
ATOM 1405 O O . LEU A 1 174 ? 16.393 -5.632 -41.777 1.00 68.62 174 LEU A O 1
ATOM 1409 N N . TRP A 1 175 ? 17.411 -4.339 -43.305 1.00 70.44 175 TRP A N 1
ATOM 1410 C CA . TRP A 1 175 ? 16.363 -3.313 -43.293 1.00 70.44 175 TRP A CA 1
ATOM 1411 C C . TRP A 1 175 ? 15.025 -3.846 -43.795 1.00 70.44 175 TRP A C 1
ATOM 1413 O O . TRP A 1 175 ? 14.004 -3.518 -43.203 1.00 70.44 175 TRP A O 1
ATOM 1423 N N . HIS A 1 176 ? 15.027 -4.694 -44.827 1.00 75.06 176 HIS A N 1
ATOM 1424 C CA . HIS A 1 176 ? 13.817 -5.344 -45.328 1.00 75.06 176 HIS A CA 1
ATOM 1425 C C . HIS A 1 176 ? 13.125 -6.167 -44.232 1.00 75.06 176 HIS A C 1
ATOM 1427 O O . HIS A 1 176 ? 11.934 -5.982 -43.993 1.00 75.06 176 HIS A O 1
ATOM 1433 N N . SER A 1 177 ? 13.884 -6.996 -43.504 1.00 73.12 177 SER A N 1
ATOM 1434 C CA . SER A 1 177 ? 1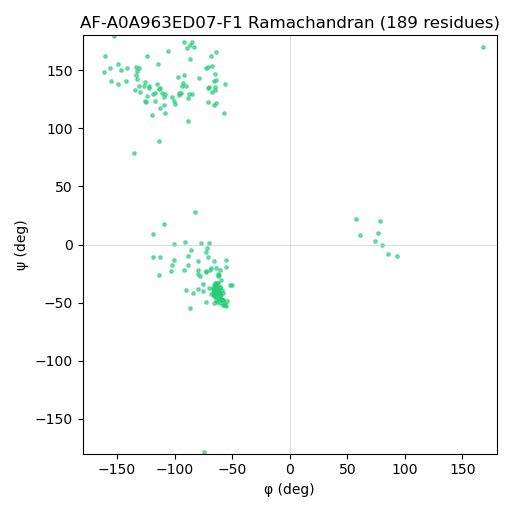3.371 -7.802 -42.388 1.00 73.12 177 SER A CA 1
ATOM 1435 C C . SER A 1 177 ? 12.775 -6.938 -41.277 1.00 73.12 177 SER A C 1
ATOM 1437 O O . SER A 1 177 ? 11.647 -7.185 -40.849 1.00 73.12 177 SER A O 1
ATOM 1439 N N . LEU A 1 178 ? 13.478 -5.878 -40.863 1.00 68.06 178 LEU A N 1
ATOM 1440 C CA . LEU A 1 178 ? 12.977 -4.940 -39.855 1.00 68.06 178 LEU A CA 1
ATOM 1441 C C . LEU A 1 178 ? 11.697 -4.225 -40.312 1.00 68.06 178 LEU A C 1
ATOM 1443 O O . LEU A 1 178 ? 10.794 -4.033 -39.502 1.00 68.06 178 LEU A O 1
ATOM 1447 N N . THR A 1 179 ? 11.589 -3.850 -41.591 1.00 71.19 179 THR A N 1
ATOM 1448 C CA . THR A 1 179 ? 10.393 -3.168 -42.112 1.00 71.19 179 THR A CA 1
ATOM 1449 C C . THR A 1 179 ? 9.191 -4.085 -42.306 1.00 71.19 179 THR A C 1
ATOM 1451 O O . THR A 1 179 ? 8.065 -3.632 -42.123 1.00 71.19 179 THR A O 1
ATOM 1454 N N . GLU A 1 180 ? 9.404 -5.349 -42.674 1.00 73.25 180 GLU A N 1
ATOM 1455 C CA . GLU A 1 180 ? 8.309 -6.284 -42.959 1.00 73.25 180 GLU A CA 1
ATOM 1456 C C . GLU A 1 180 ? 7.843 -7.063 -41.731 1.00 73.25 180 GLU A C 1
ATOM 1458 O O . GLU A 1 180 ? 6.649 -7.294 -41.564 1.00 73.25 180 GLU A O 1
ATOM 1463 N N . THR A 1 181 ? 8.777 -7.478 -40.875 1.00 68.38 181 THR A N 1
ATOM 1464 C CA . THR A 1 181 ? 8.497 -8.390 -39.753 1.00 68.38 181 THR A CA 1
ATOM 1465 C C . THR A 1 181 ? 8.666 -7.729 -38.388 1.00 68.38 181 THR A C 1
ATOM 1467 O O . THR A 1 181 ? 8.266 -8.298 -37.376 1.00 68.38 181 THR A O 1
ATOM 1470 N N . GLY A 1 182 ? 9.247 -6.525 -38.340 1.00 68.50 182 GLY A N 1
ATOM 1471 C CA . GLY A 1 182 ? 9.556 -5.822 -37.093 1.00 68.50 182 GLY A CA 1
ATOM 1472 C C . GLY A 1 182 ? 10.756 -6.394 -36.332 1.00 68.50 182 GLY A C 1
ATOM 1473 O O . GLY A 1 182 ? 11.058 -5.913 -35.242 1.00 68.50 182 GLY A O 1
ATOM 1474 N N . HIS A 1 183 ? 11.440 -7.403 -36.879 1.00 64.56 183 HIS A N 1
ATOM 1475 C CA . HIS A 1 183 ? 12.531 -8.105 -36.212 1.00 64.56 183 HIS A CA 1
ATOM 1476 C C . HIS A 1 183 ? 13.606 -8.563 -37.214 1.00 64.56 183 HIS A C 1
ATOM 1478 O O . HIS A 1 183 ? 13.335 -8.805 -38.392 1.00 64.56 183 HIS A O 1
ATOM 1484 N N . TRP A 1 184 ? 14.853 -8.646 -36.756 1.00 75.31 184 TRP A N 1
ATOM 1485 C CA . TRP A 1 184 ? 15.972 -9.226 -37.493 1.00 75.31 184 TRP A CA 1
ATOM 1486 C C . TRP A 1 184 ? 17.026 -9.706 -36.495 1.00 75.31 184 TRP A C 1
ATOM 1488 O O . TRP A 1 184 ? 17.299 -9.016 -35.513 1.00 75.31 184 TRP A O 1
ATOM 1498 N N . GLU A 1 185 ? 17.635 -10.852 -36.779 1.00 68.62 185 GLU A N 1
ATOM 1499 C CA . GLU A 1 185 ? 18.709 -11.445 -35.987 1.00 68.62 185 GLU A CA 1
ATOM 1500 C C . GLU A 1 185 ? 19.862 -11.844 -36.920 1.00 68.62 185 GLU A C 1
ATOM 1502 O O . GLU A 1 185 ? 19.637 -12.392 -38.004 1.00 68.62 185 GLU A O 1
ATOM 1507 N N . GLY A 1 186 ? 21.100 -11.548 -36.521 1.00 67.88 186 GLY A N 1
ATOM 1508 C CA . GLY A 1 186 ? 22.303 -11.898 -37.273 1.00 67.88 186 GLY A CA 1
ATOM 1509 C C . GLY A 1 186 ? 23.558 -11.201 -36.747 1.00 67.88 186 GLY A C 1
ATOM 1510 O O . GLY A 1 186 ? 23.489 -10.287 -35.927 1.00 67.88 186 GLY A O 1
ATOM 1511 N N . GLU A 1 187 ? 24.727 -11.622 -37.231 1.00 64.88 187 GLU A N 1
ATOM 1512 C CA . GLU A 1 187 ? 26.017 -11.085 -36.786 1.00 64.88 187 GLU A CA 1
ATOM 1513 C C . GLU A 1 187 ? 26.449 -9.858 -37.608 1.00 64.88 187 GLU A C 1
ATOM 1515 O O . GLU A 1 187 ? 26.551 -9.902 -38.841 1.00 64.88 187 GLU A O 1
ATOM 1520 N N . LEU A 1 188 ? 26.750 -8.752 -36.920 1.00 65.50 188 LEU A N 1
ATOM 1521 C CA . LEU A 1 188 ? 27.311 -7.538 -37.516 1.00 65.50 188 LEU A CA 1
ATOM 1522 C C . LEU A 1 188 ? 28.770 -7.377 -37.081 1.00 65.50 188 LEU A C 1
ATOM 1524 O O . LEU A 1 188 ? 29.069 -7.250 -35.897 1.00 65.50 188 LEU A O 1
ATOM 1528 N N . TRP A 1 189 ? 29.685 -7.358 -38.052 1.00 59.75 189 TRP A N 1
ATOM 1529 C CA . TRP A 1 189 ? 31.119 -7.222 -37.792 1.00 59.75 189 TRP A CA 1
ATOM 1530 C C . TRP A 1 189 ? 31.538 -5.748 -37.746 1.00 59.75 189 TRP A C 1
ATOM 1532 O O . TRP A 1 189 ? 31.641 -5.081 -38.783 1.00 59.75 189 TRP A O 1
ATOM 1542 N N . ASN A 1 190 ? 31.805 -5.254 -36.535 1.00 53.34 190 ASN A N 1
ATOM 1543 C CA . ASN A 1 190 ? 32.366 -3.926 -36.287 1.00 53.34 190 ASN A CA 1
ATOM 1544 C C . ASN A 1 190 ? 33.881 -4.042 -36.005 1.00 53.34 190 ASN A C 1
ATOM 1546 O O . ASN A 1 190 ? 34.267 -4.769 -35.098 1.00 53.34 190 ASN A O 1
ATOM 1550 N N . ARG A 1 191 ? 34.698 -3.324 -36.796 1.00 53.38 191 ARG A N 1
ATOM 1551 C CA . ARG A 1 191 ? 36.180 -3.371 -36.901 1.00 53.38 191 ARG A CA 1
ATOM 1552 C C . ARG A 1 191 ? 36.812 -4.729 -37.253 1.00 53.38 191 ARG A C 1
ATOM 1554 O O . ARG A 1 191 ? 36.803 -5.690 -36.468 1.00 53.38 191 ARG A O 1
#

Radius of gyration: 28.27 Å; Cα contacts (8 Å, |Δi|>4): 278; chains: 1; bounding box: 56×34×73 Å

pLDDT: mean 86.78, std 11.76, range [53.34, 98.5]

Sequence (191 aa):
MDSIFMFDPETLKFFYVNQGAMQQVGYSFDEMMQMTPLQIQPEFDAIEFRKKVNQLITQEQSSLTFEAIHRHKNGTIIPVEVFLQYIAPANEPASFVSFVQDITERRRAEAELRLAATTFDSNEPILITDRSGTIIRVNNAFTGTTGYAADEVVGQNPRIFQSTKQDRHFYRALWHSLTETGHWEGELWNR

Nearest PDB structures (foldseek):
  9ce0-assembly1_B  TM=5.337E-01  e=4.207E-10  Escherichia coli
  9ce0-assembly1_A  TM=5.431E-01  e=2.907E-08  Escherichia coli
  8ck8-assembly1_B  TM=8.201E-01  e=1.768E-05  Homo sapiens
  4zpk-assembly1_A  TM=5.028E-01  e=1.692E-06  Mus musculus
  4zph-assembly2_C  TM=4.648E-01  e=9.976E-06  Mus musculus

Solvent-accessible surface area (backbone atoms only — not comparable to full-atom values): 10784 Å² total; per-residue (Å²): 116,76,18,35,42,28,26,35,77,85,81,38,33,24,80,45,68,41,72,30,29,32,66,67,33,62,47,53,71,75,58,43,53,75,32,39,66,60,78,33,24,79,88,44,54,72,66,61,46,47,60,58,55,44,40,34,74,73,58,80,31,79,58,47,76,47,79,49,51,36,41,22,70,90,66,51,77,42,47,27,39,37,37,39,32,60,46,71,54,99,90,49,82,53,32,35,45,33,46,40,42,81,37,55,67,59,52,49,54,53,49,51,53,48,47,54,52,48,61,46,60,30,88,55,66,37,74,42,57,49,96,88,45,35,24,74,44,63,26,64,25,27,28,71,73,71,69,52,52,58,83,78,45,45,74,34,49,71,71,80,59,65,38,95,86,63,58,76,64,58,56,50,52,49,52,49,34,38,73,75,71,69,48,77,87,82,92,82,76,63,125

Mean predicted aligned error: 12.01 Å